Protein AF-A0A956Z454-F1 (afdb_monomer_lite)

Foldseek 3Di:
DQDWDKDADPAQVGWDWDDDLQKIKTHHGIWTWGDDDNPADIKIAAQAAWMWIQHPVRDIQIEGQQWIDDRSDIAGDDCVVCVPPPQVPDPDRGDGDDRDHPVVSVVVVVVVVVVVVVVVPPPPPPPPFPLADKWKWFQAWWWWFLDQDPLGDGDGIDGGGDTFDFQEWEADPVRFIWTQGPVRIITGRVRMDIGHDDDDRHYDPHPPQPLEWEAELQVRDIPRDAAAAQRWYKYKYKDDWDQDQVCQQCQCVVAQWWKDKVPDIDRWHKDHWDWDDDDDPGTTTIIMTIDIDRDHAAWIWMWTDDDPDIRIHIDGHGHD

pLDDT: mean 87.63, std 11.41, range [44.31, 98.19]

Radius of gyration: 30.53 Å; chains: 1; bounding box: 67×45×86 Å

Secondary structure (DSSP, 8-state):
----EEEE-SSSSSPEEEEETTEEEEEEEEEEEE---TTSPPEEEEEEEEEEEE-TT--EEEEETTEEEETTEEEEPPHHHHTTS-GGGSSS--PPPPPPPHHHHHHHHHHHHHHHHHHHHS--------TTS-EEEESS-EEEESSSSTTS-EEEEE-TT-B--EEEEEE-TT--EEEEETTS-EEEGGGEEEESSPPPPPBPP--PPPSEEEEETTT--BTTSS--TT-EEEEEE-PPPBSSHHHHHHHHHH---EEEETTEEEEPEEPPPEEE-SSTT--EEE--EEEEEE--SEEEEEEEEBTTB--EEEEEE---

Sequence (320 aa):
LPSGILLQSANNEQSALMQIGGTRLEVHGTAFVTAQNANSYPIVHVLAGYTVIYTEAFDLIFVPAGGVNRAASVVPFDTASVALLPVQLLPVSIRLPAAITEADIAHLTEAYLTTLATAQATPTPQPTADPTICRRVTRGTTTLYAGPGDFYEAINSLNAGVSVTPIIAASDPDGRTWWQLTTSNWLLASQIRETGLCPDVPRTQNITPPRNNTLSLETCETTNGPLRAGQQVTIQFTPPAFDNWGEARDAVSIDPGRISIGARTYRAQATSPIRLGTADDDERYLRTFYIVWNAVPGTHRIVGDRLSYEPICTLVVPVG

Structure (mmCIF, N/CA/C/O backbone):
data_AF-A0A956Z454-F1
#
_entry.id   AF-A0A956Z454-F1
#
loop_
_atom_site.group_PDB
_atom_site.id
_atom_site.type_symbol
_atom_site.label_atom_id
_atom_site.label_alt_id
_atom_site.label_comp_id
_atom_site.label_asym_id
_atom_site.label_entity_id
_atom_site.label_seq_id
_atom_site.pdbx_PDB_ins_code
_atom_site.Cartn_x
_atom_site.Cartn_y
_atom_site.Cartn_z
_atom_site.occupancy
_atom_site.B_iso_or_equiv
_atom_site.auth_seq_id
_atom_site.auth_comp_id
_atom_site.auth_asym_id
_atom_site.auth_atom_id
_atom_site.pdbx_PDB_model_num
ATOM 1 N N . LEU A 1 1 ? 17.688 -9.543 34.755 1.00 55.16 1 LEU A N 1
ATOM 2 C CA . LEU A 1 1 ? 16.807 -8.375 34.526 1.00 55.16 1 LEU A CA 1
ATOM 3 C C . LEU A 1 1 ? 15.738 -8.807 33.538 1.00 55.16 1 LEU A C 1
ATOM 5 O O . LEU A 1 1 ? 16.111 -9.503 32.597 1.00 55.16 1 LEU A O 1
ATOM 9 N N . PRO A 1 2 ? 14.453 -8.488 33.755 1.00 66.62 2 PRO A N 1
ATOM 10 C CA . PRO A 1 2 ? 13.437 -8.748 32.742 1.00 66.62 2 PRO A CA 1
ATOM 11 C C . PRO A 1 2 ? 13.831 -8.009 31.457 1.00 66.62 2 PRO A C 1
ATOM 13 O O . PRO A 1 2 ? 14.089 -6.807 31.489 1.00 66.62 2 PRO A O 1
ATOM 16 N N . SER A 1 3 ? 13.951 -8.732 30.345 1.00 84.56 3 SER A N 1
ATOM 17 C CA . SER A 1 3 ? 14.125 -8.130 29.026 1.00 84.56 3 SER A CA 1
ATOM 18 C C . SER A 1 3 ? 12.758 -7.707 28.500 1.00 84.56 3 SER A C 1
ATOM 20 O O . SER A 1 3 ? 11.795 -8.472 28.540 1.00 84.56 3 SER A O 1
ATOM 22 N N . GLY A 1 4 ? 12.661 -6.473 28.023 1.00 91.25 4 GLY A N 1
ATOM 23 C CA . GLY A 1 4 ? 11.408 -5.922 27.535 1.00 91.25 4 GLY A CA 1
ATOM 24 C C . GLY A 1 4 ? 11.586 -4.541 26.935 1.00 91.25 4 GLY A C 1
ATOM 25 O O . GLY A 1 4 ? 12.694 -4.007 26.883 1.00 91.25 4 GLY A O 1
ATOM 26 N N . ILE A 1 5 ? 10.473 -3.977 26.489 1.00 93.38 5 ILE A N 1
ATOM 27 C CA . ILE A 1 5 ? 10.397 -2.655 25.880 1.00 93.38 5 ILE A CA 1
ATOM 28 C C . ILE A 1 5 ? 9.549 -1.773 26.788 1.00 93.38 5 ILE A C 1
ATOM 30 O O . ILE A 1 5 ? 8.452 -2.154 27.191 1.00 93.38 5 ILE A O 1
ATOM 34 N N . LEU A 1 6 ? 10.066 -0.590 27.107 1.00 94.06 6 LEU A N 1
ATOM 35 C CA . LEU A 1 6 ? 9.310 0.452 27.787 1.00 94.06 6 LEU A CA 1
ATOM 36 C C . LEU A 1 6 ? 8.732 1.391 26.728 1.00 94.06 6 LEU A C 1
ATOM 38 O O . LEU A 1 6 ? 9.473 1.955 25.925 1.00 94.06 6 LEU A O 1
ATOM 42 N N . LEU A 1 7 ? 7.413 1.524 26.714 1.00 94.50 7 LEU A N 1
ATOM 43 C CA . LEU A 1 7 ? 6.666 2.308 25.741 1.00 94.50 7 LEU A CA 1
ATOM 44 C C . LEU A 1 7 ? 5.939 3.426 26.461 1.00 94.50 7 LEU A C 1
ATOM 46 O O . LEU A 1 7 ? 5.343 3.201 27.513 1.00 94.50 7 LEU A O 1
ATOM 50 N N . GLN A 1 8 ? 5.968 4.615 25.873 1.00 94.12 8 GLN A N 1
ATOM 51 C CA . GLN A 1 8 ? 5.263 5.778 26.380 1.00 94.12 8 GLN A CA 1
ATOM 52 C C . GLN A 1 8 ? 4.576 6.488 25.218 1.00 94.12 8 GLN A C 1
ATOM 54 O O . GLN A 1 8 ? 5.229 6.862 24.243 1.00 94.12 8 GLN A O 1
ATOM 59 N N . SER A 1 9 ? 3.262 6.658 25.319 1.00 93.19 9 SER A N 1
ATOM 60 C CA . SER A 1 9 ? 2.508 7.536 24.435 1.00 93.19 9 SER A CA 1
ATOM 61 C C . SER A 1 9 ? 2.604 8.988 24.913 1.00 93.19 9 SER A C 1
ATOM 63 O O . SER A 1 9 ? 2.960 9.259 26.062 1.00 93.19 9 SER A O 1
ATOM 65 N N . ALA A 1 10 ? 2.300 9.942 24.031 1.00 83.25 10 ALA A N 1
ATOM 66 C CA . ALA A 1 10 ? 2.374 11.363 24.373 1.00 83.25 10 ALA A CA 1
ATOM 67 C C . ALA A 1 10 ? 1.357 11.749 25.463 1.00 83.25 10 ALA A C 1
ATOM 69 O O . ALA A 1 10 ? 1.645 12.590 26.314 1.00 83.25 10 ALA A O 1
ATOM 70 N N . ASN A 1 11 ? 0.169 11.138 25.429 1.00 85.50 11 ASN A N 1
ATOM 71 C CA . ASN A 1 11 ? -0.898 11.276 26.418 1.00 85.50 11 ASN A CA 1
ATOM 72 C C . ASN A 1 11 ? -1.942 10.150 26.238 1.00 85.50 11 ASN A C 1
ATOM 74 O O . ASN A 1 11 ? -1.780 9.264 25.395 1.00 85.50 11 ASN A O 1
ATOM 78 N N . ASN A 1 12 ? -3.027 10.191 27.017 1.00 82.31 12 ASN A N 1
ATOM 79 C CA . ASN A 1 12 ? -4.099 9.190 26.956 1.00 82.31 12 ASN A CA 1
ATOM 80 C C . ASN A 1 12 ? -5.037 9.354 25.742 1.00 82.31 12 ASN A C 1
ATOM 82 O O . ASN A 1 12 ? -5.833 8.458 25.477 1.00 82.31 12 ASN A O 1
ATOM 86 N N . GLU A 1 13 ? -4.966 10.468 25.012 1.00 82.00 13 GLU A N 1
ATOM 87 C CA . GLU A 1 13 ? -5.779 10.734 23.813 1.00 82.00 13 GLU A CA 1
ATOM 88 C C . GLU A 1 13 ? -5.084 10.255 22.530 1.00 82.00 13 GLU A C 1
ATOM 90 O O . GLU A 1 13 ? -5.739 9.910 21.551 1.00 82.00 13 GLU A O 1
ATOM 95 N N . GLN A 1 14 ? -3.751 10.210 22.537 1.00 85.75 14 GLN A N 1
ATOM 96 C CA . GLN A 1 14 ? -2.917 9.753 21.433 1.00 85.75 14 GLN A CA 1
ATOM 97 C C . GLN A 1 14 ? -2.254 8.433 21.808 1.00 85.75 14 GLN A C 1
ATOM 99 O O . GLN A 1 14 ? -1.216 8.416 22.467 1.00 85.75 14 GLN A O 1
ATOM 104 N N . SER A 1 15 ? -2.849 7.323 21.380 1.00 92.12 15 SER A N 1
ATOM 105 C CA . SER A 1 15 ? -2.307 5.989 21.626 1.00 92.12 15 SER A CA 1
ATOM 106 C C . SER A 1 15 ? -1.017 5.729 20.846 1.00 92.12 15 SER A C 1
ATOM 108 O O . SER A 1 15 ? -0.929 6.059 19.660 1.00 92.12 15 SER A O 1
ATOM 110 N N . ALA A 1 16 ? -0.065 5.023 21.453 1.00 92.62 16 ALA A N 1
ATOM 111 C CA . ALA A 1 16 ? 0.986 4.341 20.707 1.00 92.62 16 ALA A CA 1
ATOM 112 C C . ALA A 1 16 ? 0.459 2.978 20.227 1.00 92.62 16 ALA A C 1
ATOM 114 O O . ALA A 1 16 ? 0.107 2.118 21.036 1.00 92.62 16 ALA A O 1
ATOM 115 N N . LEU A 1 17 ? 0.395 2.794 18.907 1.00 93.56 17 LEU A N 1
ATOM 116 C CA . LEU A 1 17 ? -0.042 1.550 18.276 1.00 93.56 17 LEU A CA 1
ATOM 117 C C . LEU A 1 17 ? 1.163 0.695 17.898 1.00 93.56 17 LEU A C 1
ATOM 119 O O . LEU A 1 17 ? 2.104 1.182 17.274 1.00 93.56 17 LEU A O 1
ATOM 123 N N . MET A 1 18 ? 1.112 -0.594 18.224 1.00 93.44 18 MET A N 1
ATOM 124 C CA . MET A 1 18 ? 2.121 -1.551 17.778 1.00 93.44 18 MET A CA 1
ATOM 125 C C . MET A 1 18 ? 1.551 -2.960 17.618 1.00 93.44 18 MET A C 1
ATOM 127 O O . MET A 1 18 ? 0.484 -3.279 18.140 1.00 93.44 18 MET A O 1
ATOM 131 N N . GLN A 1 19 ? 2.298 -3.821 16.930 1.00 90.81 19 GLN A N 1
ATOM 132 C CA . GLN A 1 19 ? 1.959 -5.228 16.755 1.00 90.81 19 GLN A CA 1
ATOM 133 C C . GLN A 1 19 ? 3.139 -6.109 17.175 1.00 90.81 19 GLN A C 1
ATOM 135 O O . GLN A 1 19 ? 4.267 -5.886 16.739 1.00 90.81 19 GLN A O 1
ATOM 140 N N . ILE A 1 20 ? 2.885 -7.105 18.027 1.00 88.50 20 ILE A N 1
ATOM 141 C CA . ILE A 1 20 ? 3.881 -8.071 18.509 1.00 88.50 20 ILE A CA 1
ATOM 142 C C . ILE A 1 20 ? 3.284 -9.472 18.392 1.00 88.50 20 ILE A C 1
ATOM 144 O O . ILE A 1 20 ? 2.293 -9.770 19.052 1.00 88.50 20 ILE A O 1
ATOM 148 N N . GLY A 1 21 ? 3.881 -10.335 17.563 1.00 84.12 21 GLY A N 1
ATOM 149 C CA . GLY A 1 21 ? 3.462 -11.739 17.444 1.00 84.12 21 GLY A CA 1
ATOM 150 C C . GLY A 1 21 ? 1.967 -11.904 17.143 1.00 84.12 21 GLY A C 1
ATOM 151 O O . GLY A 1 21 ? 1.277 -12.610 17.867 1.00 84.12 21 GLY A O 1
ATOM 152 N N . GLY A 1 22 ? 1.444 -11.164 16.158 1.00 84.56 22 GLY A N 1
ATOM 153 C CA . GLY A 1 22 ? 0.017 -11.170 15.795 1.00 84.56 22 GLY A CA 1
ATOM 154 C C . GLY A 1 22 ? -0.892 -10.357 16.727 1.00 84.56 22 GLY A C 1
ATOM 155 O O . GLY A 1 22 ? -1.955 -9.917 16.306 1.00 84.56 22 GLY A O 1
ATOM 156 N N . THR A 1 23 ? -0.449 -10.046 17.947 1.00 88.50 23 THR A N 1
ATOM 157 C CA . THR A 1 23 ? -1.223 -9.262 18.919 1.00 88.50 23 THR A CA 1
ATOM 158 C C . THR A 1 23 ? -1.060 -7.768 18.662 1.00 88.50 23 THR A C 1
ATOM 160 O O . THR A 1 23 ? 0.066 -7.260 18.635 1.00 88.50 23 THR A O 1
ATOM 163 N N . ARG A 1 24 ? -2.171 -7.041 18.506 1.00 92.94 24 ARG A N 1
ATOM 164 C CA . ARG A 1 24 ? -2.158 -5.576 18.399 1.00 92.94 24 ARG A CA 1
ATOM 165 C C . ARG A 1 24 ? -2.310 -4.957 19.787 1.00 92.94 24 ARG A C 1
ATOM 167 O O . ARG A 1 24 ? -3.196 -5.329 20.548 1.00 92.94 24 ARG A O 1
ATOM 174 N N . LEU A 1 25 ? -1.447 -3.997 20.091 1.00 95.19 25 LEU A N 1
ATOM 175 C CA . LEU A 1 25 ? -1.403 -3.262 21.350 1.00 95.19 25 LEU A CA 1
ATOM 176 C C . LEU A 1 25 ? -1.685 -1.785 21.079 1.00 95.19 25 LEU A C 1
ATOM 178 O O . LEU A 1 25 ? -1.108 -1.194 20.163 1.00 95.19 25 LEU A O 1
ATOM 182 N N . GLU A 1 26 ? -2.543 -1.197 21.898 1.00 96.12 26 GLU A N 1
ATOM 183 C CA . GLU A 1 26 ? -2.860 0.226 21.893 1.00 96.12 26 GLU A CA 1
ATOM 184 C C . GLU A 1 26 ? -2.575 0.801 23.283 1.00 96.12 26 GLU A C 1
ATOM 186 O O . GLU A 1 26 ? -3.311 0.567 24.243 1.00 96.12 26 GLU A O 1
ATOM 191 N N . VAL A 1 27 ? -1.445 1.497 23.409 1.00 96.75 27 VAL A N 1
ATOM 192 C CA . VAL A 1 27 ? -0.934 2.007 24.687 1.00 96.75 27 VAL A CA 1
ATOM 193 C C . VAL A 1 27 ? -1.341 3.469 24.850 1.00 96.75 27 VAL A C 1
ATOM 195 O O . VAL A 1 27 ? -0.871 4.329 24.106 1.00 96.75 27 VAL A O 1
ATOM 198 N N . HIS A 1 28 ? -2.177 3.754 25.846 1.00 96.06 28 HIS A N 1
ATOM 199 C CA . HIS A 1 28 ? -2.601 5.095 26.254 1.00 96.06 28 HIS A CA 1
ATOM 200 C C . HIS A 1 28 ? -1.940 5.444 27.592 1.00 96.06 28 HIS A C 1
ATOM 202 O O . HIS A 1 28 ? -2.569 5.351 28.644 1.00 96.06 28 HIS A O 1
ATOM 208 N N . GLY A 1 29 ? -0.653 5.784 27.563 1.00 94.75 29 GLY A N 1
ATOM 209 C CA . GLY A 1 29 ? 0.155 6.081 28.743 1.00 94.75 29 GLY A CA 1
ATOM 210 C C . GLY A 1 29 ? 1.523 5.408 28.681 1.00 94.75 29 GLY A C 1
ATOM 211 O O . GLY A 1 29 ? 2.180 5.436 27.643 1.00 94.75 29 GLY A O 1
ATOM 212 N N . THR A 1 30 ? 1.961 4.799 29.785 1.00 95.88 30 THR A N 1
ATOM 213 C CA . THR A 1 30 ? 3.260 4.115 29.871 1.00 95.88 30 THR A CA 1
ATOM 214 C C . THR A 1 30 ? 3.071 2.637 30.185 1.00 95.88 30 THR A C 1
ATOM 216 O O . THR A 1 30 ? 2.480 2.294 31.212 1.00 95.88 30 THR A O 1
ATOM 219 N N . ALA A 1 31 ? 3.646 1.762 29.362 1.00 96.06 31 ALA A N 1
ATOM 220 C CA . ALA A 1 31 ? 3.610 0.317 29.550 1.00 96.06 31 ALA A CA 1
ATOM 221 C C . ALA A 1 31 ? 4.999 -0.315 29.392 1.00 96.06 31 ALA A C 1
ATOM 223 O O . ALA A 1 31 ? 5.801 0.104 28.560 1.00 96.06 31 ALA A O 1
ATOM 224 N N . PHE A 1 32 ? 5.277 -1.348 30.183 1.00 95.44 32 PHE A N 1
ATOM 225 C CA . PHE A 1 32 ? 6.439 -2.213 30.027 1.00 95.44 32 PHE A CA 1
ATOM 226 C C . PHE A 1 32 ? 5.998 -3.564 29.473 1.00 95.44 32 PHE A C 1
ATOM 228 O O . PHE A 1 32 ? 5.220 -4.287 30.100 1.00 95.44 32 PHE A O 1
ATOM 235 N N . VAL A 1 33 ? 6.498 -3.890 28.287 1.00 94.88 33 VAL A N 1
ATOM 236 C CA . VAL A 1 33 ? 6.087 -5.056 27.510 1.00 94.88 33 VAL A CA 1
ATOM 237 C C . VAL A 1 33 ? 7.220 -6.068 27.481 1.00 94.88 33 VAL A C 1
ATOM 239 O O . VAL A 1 33 ? 8.325 -5.755 27.033 1.00 94.88 33 VAL A O 1
ATOM 242 N N . THR A 1 34 ? 6.953 -7.293 27.927 1.00 92.25 34 THR A N 1
ATOM 243 C CA . THR A 1 34 ? 7.903 -8.405 27.836 1.00 92.25 34 THR A CA 1
ATOM 244 C C . THR A 1 34 ? 7.350 -9.517 26.954 1.00 92.25 34 THR A C 1
ATOM 246 O O . THR A 1 34 ? 6.156 -9.820 26.957 1.00 92.25 34 THR A O 1
ATOM 249 N N . ALA A 1 35 ? 8.232 -10.139 26.176 1.00 85.56 35 ALA A N 1
ATOM 250 C CA . ALA A 1 35 ? 7.900 -11.363 25.461 1.00 85.56 35 ALA A CA 1
ATOM 251 C C . ALA A 1 35 ? 8.002 -12.546 26.433 1.00 85.56 35 ALA A C 1
ATOM 253 O O . ALA A 1 35 ? 8.975 -12.639 27.182 1.00 85.56 35 ALA A O 1
ATOM 254 N N . GLN A 1 36 ? 7.014 -13.443 26.425 1.00 77.62 36 GLN A N 1
ATOM 255 C CA . GLN A 1 36 ? 7.036 -14.634 27.276 1.00 77.62 36 GLN A CA 1
ATOM 256 C C . GLN A 1 36 ? 7.569 -15.857 26.509 1.00 77.62 36 GLN A C 1
ATOM 258 O O . GLN A 1 36 ? 8.511 -16.474 26.982 1.00 77.62 36 GLN A O 1
ATOM 263 N N . ASN A 1 37 ? 7.024 -16.160 25.323 1.00 76.12 37 ASN A N 1
ATOM 264 C CA . ASN A 1 37 ? 7.445 -17.186 24.353 1.00 76.12 37 ASN A CA 1
ATOM 265 C C . ASN A 1 37 ? 6.843 -16.866 22.963 1.00 76.12 37 ASN A C 1
ATOM 267 O O . ASN A 1 37 ? 5.929 -16.051 22.866 1.00 76.12 37 ASN A O 1
ATOM 271 N N . ALA A 1 38 ? 7.302 -17.529 21.891 1.00 68.94 38 ALA A N 1
ATOM 272 C CA . ALA A 1 38 ? 6.844 -17.264 20.512 1.00 68.94 38 ALA A CA 1
ATOM 273 C C . ALA A 1 38 ? 5.327 -17.460 20.277 1.00 68.94 38 ALA A C 1
ATOM 275 O O . ALA A 1 38 ? 4.781 -16.854 19.363 1.00 68.94 38 ALA A O 1
ATOM 276 N N . ASN A 1 39 ? 4.654 -18.262 21.113 1.00 67.81 39 ASN A N 1
ATOM 277 C CA . ASN A 1 39 ? 3.236 -18.627 20.959 1.00 67.81 39 ASN A CA 1
ATOM 278 C C . ASN A 1 39 ? 2.334 -18.066 22.071 1.00 67.81 39 ASN A C 1
ATOM 280 O O . ASN A 1 39 ? 1.225 -18.552 22.276 1.00 67.81 39 ASN A O 1
ATOM 284 N N . SER A 1 40 ? 2.821 -17.110 22.857 1.00 77.75 40 SER A N 1
ATOM 285 C CA . SER A 1 40 ? 2.079 -16.546 23.988 1.00 77.75 40 SER A CA 1
ATOM 286 C C . SER A 1 40 ? 1.911 -15.047 23.820 1.00 77.75 40 SER A C 1
ATOM 288 O O . SER A 1 40 ? 2.823 -14.385 23.324 1.00 77.75 40 SER A O 1
ATOM 290 N N . TYR A 1 41 ? 0.792 -14.519 24.315 1.00 83.31 41 TYR A N 1
ATOM 291 C CA . TYR A 1 41 ? 0.573 -13.082 24.413 1.00 83.31 41 TYR A CA 1
ATOM 292 C C . TYR A 1 41 ? 1.758 -12.391 25.103 1.00 83.31 41 TYR A C 1
ATOM 294 O O . TYR A 1 41 ? 2.325 -12.953 26.050 1.00 83.31 41 TYR A O 1
ATOM 302 N N . PRO A 1 42 ? 2.137 -11.181 24.658 1.00 91.25 42 PRO A N 1
ATOM 303 C CA . PRO A 1 42 ? 3.084 -10.379 25.414 1.00 91.25 42 PRO A CA 1
ATOM 304 C C . PRO A 1 42 ? 2.530 -10.143 26.823 1.00 91.25 42 PRO A C 1
ATOM 306 O O . PRO A 1 42 ? 1.318 -10.026 26.993 1.00 91.25 42 PRO A O 1
ATOM 309 N N . ILE A 1 43 ? 3.410 -10.073 27.821 1.00 93.69 43 ILE A N 1
ATOM 310 C CA . ILE A 1 43 ? 3.046 -9.655 29.176 1.00 93.69 43 ILE A CA 1
ATOM 311 C C . ILE A 1 43 ? 3.176 -8.136 29.217 1.00 93.69 43 ILE A C 1
ATOM 313 O O . ILE A 1 43 ? 4.267 -7.590 29.033 1.00 93.69 43 ILE A O 1
ATOM 317 N N . VAL A 1 44 ? 2.068 -7.451 29.475 1.00 95.38 44 VAL A N 1
ATOM 318 C CA . VAL A 1 44 ? 2.013 -5.987 29.496 1.00 95.38 44 VAL A CA 1
ATOM 319 C C . VAL A 1 44 ? 1.785 -5.503 30.919 1.00 95.38 44 VAL A C 1
ATOM 321 O O . VAL A 1 44 ? 0.710 -5.721 31.468 1.00 95.38 44 VAL A O 1
ATOM 324 N N . HIS A 1 45 ? 2.776 -4.829 31.503 1.00 95.62 45 HIS A N 1
ATOM 325 C CA . HIS A 1 45 ? 2.638 -4.112 32.773 1.00 95.62 45 HIS A CA 1
ATOM 326 C C . HIS A 1 45 ? 2.305 -2.654 32.475 1.00 95.62 45 HIS A C 1
ATOM 328 O O . HIS A 1 45 ? 3.111 -1.961 31.851 1.00 95.62 45 HIS A O 1
ATOM 334 N N . VAL A 1 46 ? 1.157 -2.159 32.928 1.00 95.69 46 VAL A N 1
ATOM 335 C CA . VAL A 1 46 ? 0.778 -0.762 32.682 1.00 95.69 46 VAL A CA 1
ATOM 336 C C . VAL A 1 46 ? 1.160 0.085 33.882 1.00 95.69 46 VAL A C 1
ATOM 338 O O . VAL A 1 46 ? 0.603 -0.049 34.967 1.00 95.69 46 VAL A O 1
ATOM 341 N N . LEU A 1 47 ? 2.128 0.973 33.684 1.00 95.12 47 LEU A N 1
ATOM 342 C CA . LEU A 1 47 ? 2.670 1.828 34.736 1.00 95.12 47 LEU A CA 1
ATOM 343 C C . LEU A 1 47 ? 1.882 3.139 34.857 1.00 95.12 47 LEU A C 1
ATOM 345 O O . LEU A 1 47 ? 1.792 3.701 35.939 1.00 95.12 47 LEU A O 1
ATOM 349 N N . ALA A 1 48 ? 1.308 3.638 33.764 1.00 94.94 48 ALA A N 1
ATOM 350 C CA . ALA A 1 48 ? 0.459 4.827 33.764 1.00 94.94 48 ALA A CA 1
ATOM 351 C C . ALA A 1 48 ? -0.574 4.748 32.634 1.00 94.94 48 ALA A C 1
ATOM 353 O O . ALA A 1 48 ? -0.262 4.232 31.563 1.00 94.94 48 ALA A O 1
ATOM 354 N N . GLY A 1 49 ? -1.774 5.290 32.866 1.00 95.12 49 GLY A N 1
ATOM 355 C CA . GLY A 1 49 ? -2.871 5.267 31.897 1.00 95.12 49 GLY A CA 1
ATOM 356 C C . GLY A 1 49 ? -3.500 3.879 31.745 1.00 95.12 49 GLY A C 1
ATOM 357 O O . GLY A 1 49 ? -3.884 3.268 32.742 1.00 95.12 49 GLY A O 1
ATOM 358 N N . TYR A 1 50 ? -3.641 3.397 30.513 1.00 96.50 50 TYR A N 1
ATOM 359 C CA . TYR A 1 50 ? -4.172 2.066 30.210 1.00 96.50 50 TYR A CA 1
ATOM 360 C C . TYR A 1 50 ? -3.578 1.500 28.915 1.00 96.50 50 TYR A C 1
ATOM 362 O O . TYR A 1 50 ? -2.952 2.202 28.121 1.00 96.50 50 TYR A O 1
ATOM 370 N N . THR A 1 51 ? -3.741 0.201 28.693 1.00 97.00 51 THR A N 1
ATOM 371 C CA . THR A 1 51 ? -3.423 -0.455 27.421 1.00 97.00 51 THR A CA 1
ATOM 372 C C . THR A 1 51 ? -4.571 -1.355 27.011 1.00 97.00 51 THR A C 1
ATOM 374 O O . THR A 1 51 ? -5.158 -2.038 27.847 1.00 97.00 51 THR A O 1
ATOM 377 N N . VAL A 1 52 ? -4.874 -1.360 25.719 1.00 96.38 52 VAL A N 1
ATOM 378 C CA . VAL A 1 52 ? -5.851 -2.259 25.112 1.00 96.38 52 VAL A CA 1
ATOM 379 C C . VAL A 1 52 ? -5.105 -3.270 24.253 1.00 96.38 52 VAL A C 1
ATOM 381 O O . VAL A 1 52 ? -4.257 -2.906 23.436 1.00 96.38 52 VAL A O 1
ATOM 384 N N . ILE A 1 53 ? -5.393 -4.548 24.464 1.00 94.81 53 ILE A N 1
ATOM 385 C CA . ILE A 1 53 ? -4.804 -5.660 23.723 1.00 94.81 53 ILE A CA 1
ATOM 386 C C . ILE A 1 53 ? -5.906 -6.274 22.867 1.00 94.81 53 ILE A C 1
ATOM 388 O O . ILE A 1 53 ? -6.929 -6.704 23.398 1.00 94.81 53 ILE A O 1
ATOM 392 N N . TYR A 1 54 ? -5.682 -6.322 21.559 1.00 92.06 54 TYR A N 1
ATOM 393 C CA . TYR A 1 54 ? -6.581 -6.953 20.600 1.00 92.06 54 TYR A CA 1
ATOM 394 C C . TYR A 1 54 ? -6.001 -8.305 20.192 1.00 92.06 54 TYR A C 1
ATOM 396 O O . TYR A 1 54 ? -4.882 -8.376 19.665 1.00 92.06 54 TYR A O 1
ATOM 404 N N . THR A 1 55 ? -6.755 -9.372 20.447 1.00 83.81 55 THR A N 1
ATOM 405 C CA . THR A 1 55 ? -6.383 -10.738 20.064 1.00 83.81 55 THR A CA 1
ATOM 406 C C . THR A 1 55 ? -6.973 -11.108 18.700 1.00 83.81 55 THR A C 1
ATOM 408 O O . THR A 1 55 ? -7.882 -10.450 18.193 1.00 83.81 55 THR A O 1
ATOM 411 N N . GLU A 1 56 ? -6.471 -12.185 18.092 1.00 76.31 56 GLU A N 1
ATOM 412 C CA . GLU A 1 56 ? -6.982 -12.695 16.808 1.00 76.31 56 GLU A CA 1
ATOM 413 C C . GLU A 1 56 ? -8.443 -13.172 16.883 1.00 76.31 56 GLU A C 1
ATOM 415 O O . GLU A 1 56 ? -9.137 -13.188 15.869 1.00 76.31 56 GLU A O 1
ATOM 420 N N . ALA A 1 57 ? -8.937 -13.504 18.081 1.00 73.38 57 ALA A N 1
ATOM 421 C CA . ALA A 1 57 ? -10.338 -13.852 18.319 1.00 73.38 57 ALA A CA 1
ATOM 422 C C . ALA A 1 57 ? -11.264 -12.621 18.409 1.00 73.38 57 ALA A C 1
ATOM 424 O O . ALA A 1 57 ? -12.447 -12.772 18.700 1.00 73.38 57 ALA A O 1
ATOM 425 N N . PHE A 1 58 ? -10.738 -11.415 18.154 1.00 63.91 58 PHE A N 1
ATOM 426 C CA . PHE A 1 58 ? -11.400 -10.127 18.390 1.00 63.91 58 PHE A CA 1
ATOM 427 C C . PHE A 1 58 ? -11.741 -9.858 19.860 1.00 63.91 58 PHE A C 1
ATOM 429 O O . PHE A 1 58 ? -12.498 -8.931 20.152 1.00 63.91 58 PHE A O 1
ATOM 436 N N . ASP A 1 59 ? -11.146 -10.609 20.789 1.00 82.44 59 ASP A N 1
ATOM 437 C CA . ASP A 1 59 ? -11.274 -10.294 22.203 1.00 82.44 59 ASP A CA 1
ATOM 438 C C . ASP A 1 59 ? -10.466 -9.034 22.514 1.00 82.44 59 ASP A C 1
ATOM 440 O O . ASP A 1 59 ? -9.316 -8.864 22.088 1.00 82.44 59 ASP A O 1
ATOM 444 N N . LEU A 1 60 ? -11.099 -8.150 23.277 1.00 91.50 60 LEU A N 1
ATOM 445 C CA . LEU A 1 60 ? -10.498 -6.937 23.799 1.00 91.50 60 LEU A CA 1
ATOM 446 C C . LEU A 1 60 ? -10.108 -7.179 25.254 1.00 91.50 60 LEU A C 1
ATOM 448 O O . LEU A 1 60 ? -10.959 -7.495 26.085 1.00 91.50 60 LEU A O 1
ATOM 452 N N . ILE A 1 61 ? -8.832 -6.976 25.578 1.00 94.75 61 ILE A N 1
ATOM 453 C CA . ILE A 1 61 ? -8.336 -7.035 26.956 1.00 94.75 61 ILE A CA 1
ATOM 454 C C . ILE A 1 61 ? -7.896 -5.633 27.365 1.00 94.75 61 ILE A C 1
ATOM 456 O O . ILE A 1 61 ? -6.932 -5.088 26.825 1.00 94.75 61 ILE A O 1
ATOM 460 N N . PHE A 1 62 ? -8.598 -5.057 28.336 1.00 96.38 62 PHE A N 1
ATOM 461 C CA . PHE A 1 62 ? -8.262 -3.766 28.925 1.00 96.38 62 PHE A CA 1
ATOM 462 C C . PHE A 1 62 ? -7.355 -3.955 30.145 1.00 96.38 62 PHE A C 1
ATOM 464 O O . PHE A 1 62 ? -7.700 -4.673 31.080 1.00 96.38 62 PHE A O 1
ATOM 471 N N . VAL A 1 63 ? -6.198 -3.294 30.148 1.00 96.69 63 VAL A N 1
ATOM 472 C CA . VAL A 1 63 ? -5.217 -3.345 31.237 1.00 96.69 63 VAL A CA 1
ATOM 473 C C . VAL A 1 63 ? -5.043 -1.933 31.810 1.00 96.69 63 VAL A C 1
ATOM 475 O O . VAL A 1 63 ? -4.455 -1.080 31.140 1.00 96.69 63 VAL A O 1
ATOM 478 N N . PRO A 1 64 ? -5.544 -1.639 33.022 1.00 97.12 64 PRO A N 1
ATOM 479 C CA . PRO A 1 64 ? -5.363 -0.332 33.648 1.00 97.12 64 PRO A CA 1
ATOM 480 C C . PRO A 1 64 ? -3.980 -0.188 34.294 1.00 97.12 64 PRO A C 1
ATOM 482 O O . PRO A 1 64 ? -3.305 -1.179 34.579 1.00 97.12 64 PRO A O 1
ATOM 485 N N . ALA A 1 65 ? -3.580 1.049 34.596 1.00 95.88 65 ALA A N 1
ATOM 486 C CA . ALA A 1 65 ? -2.402 1.326 35.414 1.00 95.88 65 ALA A CA 1
ATOM 487 C C . ALA A 1 65 ? -2.460 0.589 36.758 1.00 95.88 65 ALA A C 1
ATOM 489 O O . ALA A 1 65 ? -3.455 0.683 37.468 1.00 95.88 65 ALA A O 1
ATOM 490 N N . GLY A 1 66 ? -1.385 -0.120 37.107 1.00 94.69 66 GLY A N 1
ATOM 491 C CA . GLY A 1 66 ? -1.349 -1.032 38.260 1.00 94.69 66 GLY A CA 1
ATOM 492 C C . GLY A 1 66 ? -1.626 -2.498 37.897 1.00 94.69 66 GLY A C 1
ATOM 493 O O . GLY A 1 66 ? -1.351 -3.392 38.698 1.00 94.69 66 GLY A O 1
ATOM 494 N N . GLY A 1 67 ? -2.132 -2.762 36.690 1.00 95.69 67 GLY A N 1
ATOM 495 C CA . GLY A 1 67 ? -2.432 -4.098 36.185 1.00 95.69 67 GLY A CA 1
ATOM 496 C C . GLY A 1 67 ? -1.330 -4.683 35.299 1.00 95.69 67 GLY A C 1
ATOM 497 O O . GLY A 1 67 ? -0.552 -3.970 34.657 1.00 95.69 67 GLY A O 1
ATOM 498 N N . VAL A 1 68 ? -1.294 -6.011 35.244 1.00 95.56 68 VAL A N 1
ATOM 499 C CA . VAL A 1 68 ? -0.522 -6.790 34.277 1.00 95.56 68 VAL A CA 1
ATOM 500 C C . VAL A 1 68 ? -1.414 -7.820 33.607 1.00 95.56 68 VAL A C 1
ATOM 502 O O . VAL A 1 68 ? -2.181 -8.513 34.277 1.00 95.56 68 VAL A O 1
ATOM 505 N N . ASN A 1 69 ? -1.292 -7.963 32.288 1.00 94.44 69 ASN A N 1
ATOM 506 C CA . ASN A 1 69 ? -1.903 -9.095 31.604 1.00 94.44 69 ASN A CA 1
ATOM 507 C C . ASN A 1 69 ? -0.973 -10.322 31.672 1.00 94.44 69 ASN A C 1
ATOM 509 O O . ASN A 1 69 ? 0.224 -10.245 31.398 1.00 94.44 69 ASN A O 1
ATOM 513 N N . ARG A 1 70 ? -1.524 -11.477 32.036 1.00 88.44 70 ARG A N 1
ATOM 514 C CA . ARG A 1 70 ? -0.846 -12.775 32.017 1.00 88.44 70 ARG A CA 1
ATOM 515 C C . ARG A 1 70 ? -1.797 -13.804 31.434 1.00 88.44 70 ARG A C 1
ATOM 517 O O . ARG A 1 70 ? -2.854 -14.043 32.006 1.00 88.44 70 ARG A O 1
ATOM 524 N N . ALA A 1 71 ? -1.420 -14.402 30.303 1.00 82.69 71 ALA A N 1
ATOM 525 C CA . ALA A 1 71 ? -2.223 -15.428 29.630 1.00 82.69 71 ALA A CA 1
ATOM 526 C C . ALA A 1 71 ? -3.702 -15.017 29.447 1.00 82.69 71 ALA A C 1
ATOM 528 O O . ALA A 1 71 ? -4.609 -15.767 29.786 1.00 82.69 71 ALA A O 1
ATOM 529 N N . ALA A 1 72 ? -3.923 -13.797 28.945 1.00 82.00 72 ALA A N 1
ATOM 530 C CA . ALA A 1 72 ? -5.241 -13.181 28.749 1.00 82.00 72 ALA A CA 1
ATOM 531 C C . ALA A 1 72 ? -6.062 -12.856 30.019 1.00 82.00 72 ALA A C 1
ATOM 533 O O . ALA A 1 72 ? -7.159 -12.322 29.902 1.00 82.00 72 ALA A O 1
ATOM 534 N N . SER A 1 73 ? -5.523 -13.073 31.222 1.00 89.38 73 SER A N 1
ATOM 535 C CA . SER A 1 73 ? -6.098 -12.560 32.474 1.00 89.38 73 SER A CA 1
ATOM 536 C C . SER A 1 73 ? -5.408 -11.267 32.893 1.00 89.38 73 SER A C 1
ATOM 538 O O . SER A 1 73 ? -4.198 -11.136 32.714 1.00 89.38 73 SER A O 1
ATOM 540 N N . VAL A 1 74 ? -6.141 -10.331 33.495 1.00 95.06 74 VAL A N 1
ATOM 541 C CA . VAL A 1 74 ? -5.572 -9.098 34.059 1.00 95.06 74 VAL A CA 1
ATOM 542 C C . VAL A 1 74 ? -5.558 -9.210 35.575 1.00 95.06 74 VAL A C 1
ATOM 544 O O . VAL A 1 74 ? -6.593 -9.444 36.189 1.00 95.06 74 VAL A O 1
ATOM 547 N N . VAL A 1 75 ? -4.377 -9.076 36.171 1.00 95.56 75 VAL A N 1
ATOM 548 C CA . VAL A 1 75 ? -4.163 -9.170 37.622 1.00 95.56 75 VAL A CA 1
ATOM 549 C C . VAL A 1 75 ? -3.338 -7.977 38.104 1.00 95.56 75 VAL A C 1
ATOM 551 O O . VAL A 1 75 ? -2.651 -7.355 37.290 1.00 95.56 75 VAL A O 1
ATOM 554 N N . PRO A 1 76 ? -3.361 -7.633 39.401 1.00 96.19 76 PRO A N 1
ATOM 555 C CA . PRO A 1 76 ? -2.452 -6.633 39.944 1.00 96.19 76 PRO A CA 1
ATOM 556 C C . PRO A 1 76 ? -0.995 -7.012 39.688 1.00 96.19 76 PRO A C 1
ATOM 558 O O . PRO A 1 76 ? -0.610 -8.172 39.871 1.00 96.19 76 PRO A O 1
ATOM 561 N N . PHE A 1 77 ? -0.168 -6.053 39.274 1.00 92.00 77 PHE A N 1
ATOM 562 C CA . PHE A 1 77 ? 1.262 -6.319 39.168 1.00 92.00 77 PHE A CA 1
ATOM 563 C C . PHE A 1 77 ? 1.970 -6.131 40.511 1.00 92.00 77 PHE A C 1
ATOM 565 O O . PHE A 1 77 ? 1.636 -5.256 41.307 1.00 92.00 77 PHE A O 1
ATOM 572 N N . ASP A 1 78 ? 3.007 -6.937 40.736 1.00 90.44 78 ASP A N 1
ATOM 573 C CA . ASP A 1 78 ? 3.918 -6.776 41.867 1.00 90.44 78 ASP A CA 1
ATOM 574 C C . ASP A 1 78 ? 4.876 -5.607 41.599 1.00 90.44 78 ASP A C 1
ATOM 576 O O . ASP A 1 78 ? 5.630 -5.629 40.621 1.00 90.44 78 ASP A O 1
ATOM 580 N N . THR A 1 79 ? 4.873 -4.578 42.447 1.00 87.50 79 THR A N 1
ATOM 581 C CA . THR A 1 79 ? 5.721 -3.387 42.273 1.00 87.50 79 THR A CA 1
ATOM 582 C C . THR A 1 79 ? 7.209 -3.726 42.256 1.00 87.50 79 THR A C 1
ATOM 584 O O . THR A 1 79 ? 7.972 -3.064 41.549 1.00 87.50 79 THR A O 1
ATOM 587 N N . ALA A 1 80 ? 7.629 -4.801 42.932 1.00 87.69 80 ALA A N 1
ATOM 588 C CA . ALA A 1 80 ? 9.010 -5.271 42.886 1.00 87.69 80 ALA A CA 1
ATOM 589 C C . ALA A 1 80 ? 9.425 -5.733 41.477 1.00 87.69 80 ALA A C 1
ATOM 591 O O . ALA A 1 80 ? 10.582 -5.562 41.089 1.00 87.69 80 ALA A O 1
ATOM 592 N N . SER A 1 81 ? 8.484 -6.246 40.673 1.00 84.69 81 SER A N 1
ATOM 593 C CA . SER A 1 81 ? 8.750 -6.710 39.302 1.00 84.69 81 SER A CA 1
ATOM 594 C C . SER A 1 81 ? 9.092 -5.580 38.322 1.00 84.69 81 SER A C 1
ATOM 596 O O . SER A 1 81 ? 9.759 -5.822 37.315 1.00 84.69 81 SER A O 1
ATOM 598 N N . VAL A 1 82 ? 8.695 -4.341 38.638 1.00 87.31 82 VAL A N 1
ATOM 599 C CA . VAL A 1 82 ? 8.904 -3.148 37.798 1.00 87.31 82 VAL A CA 1
ATOM 600 C C . VAL A 1 82 ? 9.807 -2.093 38.448 1.00 87.31 82 VAL A C 1
ATOM 602 O O . VAL A 1 82 ? 10.146 -1.096 37.813 1.00 87.31 82 VAL A O 1
ATOM 605 N N . ALA A 1 83 ? 10.252 -2.312 39.688 1.00 84.38 83 ALA A N 1
ATOM 606 C CA . ALA A 1 83 ? 11.057 -1.354 40.448 1.00 84.38 83 ALA A CA 1
ATOM 607 C C . ALA A 1 83 ? 12.419 -1.029 39.803 1.00 84.38 83 ALA A C 1
ATOM 609 O O . ALA A 1 83 ? 12.953 0.057 40.010 1.00 84.38 83 ALA A O 1
ATOM 610 N N . LEU A 1 84 ? 12.980 -1.955 39.016 1.00 85.25 84 LEU A N 1
ATOM 611 C CA . LEU A 1 84 ? 14.277 -1.792 38.345 1.00 85.25 84 LEU A CA 1
ATOM 612 C C . LEU A 1 84 ? 14.175 -1.175 36.942 1.00 85.25 84 LEU A C 1
ATOM 614 O O . LEU A 1 84 ? 15.189 -1.054 36.253 1.00 85.25 84 LEU A O 1
ATOM 618 N N . LEU A 1 85 ? 12.971 -0.822 36.486 1.00 88.62 85 LEU A N 1
ATOM 619 C CA . LEU A 1 85 ? 12.801 -0.219 35.170 1.00 88.62 85 LEU A CA 1
ATOM 620 C C . LEU A 1 85 ? 13.369 1.207 35.159 1.00 88.62 85 LEU A C 1
ATOM 622 O O . LEU A 1 85 ? 13.138 1.967 36.103 1.00 88.62 85 LEU A O 1
ATOM 626 N N . PRO A 1 86 ? 14.056 1.625 34.080 1.00 88.00 86 PRO A N 1
ATOM 627 C CA . PRO A 1 86 ? 14.645 2.956 33.970 1.00 88.00 86 PRO A CA 1
ATOM 628 C C . PRO A 1 86 ? 13.585 4.023 33.636 1.00 88.00 86 PRO A C 1
ATOM 630 O O . PRO A 1 86 ? 13.762 4.829 32.728 1.00 88.00 86 PRO A O 1
ATOM 633 N N . VAL A 1 87 ? 12.466 4.050 34.369 1.00 87.56 87 VAL A N 1
ATOM 634 C CA . VAL A 1 87 ? 11.325 4.956 34.123 1.00 87.56 87 VAL A CA 1
ATOM 635 C C . VAL A 1 87 ? 11.688 6.436 34.257 1.00 87.56 87 VAL A C 1
ATOM 637 O O . VAL A 1 87 ? 10.986 7.290 33.731 1.00 87.56 87 VAL A O 1
ATOM 640 N N . GLN A 1 88 ? 12.801 6.745 34.927 1.00 85.75 88 GLN A N 1
ATOM 641 C CA . GLN A 1 88 ? 13.337 8.104 35.055 1.00 85.75 88 GLN A CA 1
ATOM 642 C C . GLN A 1 88 ? 13.960 8.632 33.754 1.00 85.75 88 GLN A C 1
ATOM 644 O O . GLN A 1 88 ? 14.167 9.833 33.633 1.00 85.75 88 GLN A O 1
ATOM 649 N N . LEU A 1 89 ? 14.267 7.753 32.793 1.00 85.94 89 LEU A N 1
ATOM 650 C CA . LEU A 1 89 ? 14.783 8.138 31.475 1.00 85.94 89 LEU A CA 1
ATOM 651 C C . LEU A 1 89 ? 13.665 8.434 30.466 1.00 85.94 89 LEU A C 1
ATOM 653 O O . LEU A 1 89 ? 13.952 8.742 29.310 1.00 85.94 89 LEU A O 1
ATOM 657 N N . LEU A 1 90 ? 12.399 8.312 30.873 1.00 87.56 90 LEU A N 1
ATOM 658 C CA . LEU A 1 90 ? 11.266 8.602 30.006 1.00 87.56 90 LEU A CA 1
ATOM 659 C C . LEU A 1 90 ? 11.038 10.115 29.864 1.00 87.56 90 LEU A C 1
ATOM 661 O O . LEU A 1 90 ? 11.184 10.840 30.849 1.00 87.56 90 LEU A O 1
ATOM 665 N N . PRO A 1 91 ? 10.618 10.594 28.674 1.00 87.62 91 PRO A N 1
ATOM 666 C CA . PRO A 1 91 ? 10.259 11.997 28.458 1.00 87.62 91 PRO A CA 1
ATOM 667 C C . PRO A 1 91 ? 9.225 12.528 29.456 1.00 87.62 91 PRO A C 1
ATOM 669 O O . PRO A 1 91 ? 9.346 13.655 29.935 1.00 87.62 91 PRO A O 1
ATOM 672 N N . VAL A 1 92 ? 8.220 11.715 29.791 1.00 85.69 92 VAL A N 1
ATOM 673 C CA . VAL A 1 92 ? 7.260 12.015 30.855 1.00 85.69 92 VAL A CA 1
ATOM 674 C C . VAL A 1 92 ? 7.632 11.201 32.085 1.00 85.69 92 VAL A C 1
ATOM 676 O O . VAL A 1 92 ? 7.463 9.978 32.115 1.00 85.69 92 VAL A O 1
ATOM 679 N N . SER A 1 93 ? 8.116 11.896 33.114 1.00 84.56 93 SER A N 1
ATOM 680 C CA . SER A 1 93 ? 8.397 11.312 34.422 1.00 84.56 93 SER A CA 1
ATOM 681 C C . SER A 1 93 ? 7.131 10.711 35.018 1.00 84.56 93 SER A C 1
ATOM 683 O O . SER A 1 93 ? 6.163 11.420 35.296 1.00 84.56 93 SER A O 1
ATOM 685 N N . ILE A 1 94 ? 7.158 9.406 35.271 1.00 87.81 94 ILE A N 1
ATOM 686 C CA . ILE A 1 94 ? 6.066 8.702 35.939 1.00 87.81 94 ILE A CA 1
ATOM 687 C C . ILE A 1 94 ? 6.463 8.315 37.361 1.00 87.81 94 ILE A C 1
ATOM 689 O O . ILE A 1 94 ? 7.610 7.964 37.641 1.00 87.81 94 ILE A O 1
ATOM 693 N N . ARG A 1 95 ? 5.490 8.353 38.271 1.00 87.06 95 ARG A N 1
ATOM 694 C CA . ARG A 1 95 ? 5.591 7.670 39.563 1.00 87.06 95 ARG A CA 1
ATOM 695 C C . ARG A 1 95 ? 4.933 6.310 39.408 1.00 87.06 95 ARG A C 1
ATOM 697 O O . ARG A 1 95 ? 3.838 6.242 38.855 1.00 87.06 95 ARG A O 1
ATOM 704 N N . LEU A 1 96 ? 5.595 5.251 39.874 1.00 86.44 96 LEU A N 1
ATOM 705 C CA . LEU A 1 96 ? 4.986 3.924 39.870 1.00 86.44 96 LEU A CA 1
ATOM 706 C C . LEU A 1 96 ? 3.682 3.977 40.684 1.00 86.44 96 LEU A C 1
ATOM 708 O O . LEU A 1 96 ? 3.691 4.524 41.792 1.00 86.44 96 LEU A O 1
ATOM 712 N N . PRO A 1 97 ? 2.570 3.466 40.136 1.00 81.62 97 PRO A N 1
ATOM 713 C CA . PRO A 1 97 ? 1.293 3.489 40.818 1.00 81.62 97 PRO A CA 1
ATOM 714 C C . PRO A 1 97 ? 1.354 2.559 42.030 1.00 81.62 97 PRO A C 1
ATOM 716 O O . PRO A 1 97 ? 2.149 1.615 42.077 1.00 81.62 97 PRO A O 1
ATOM 719 N N . ALA A 1 98 ? 0.507 2.830 43.022 1.00 83.31 98 ALA A N 1
ATOM 720 C CA . ALA A 1 98 ? 0.260 1.855 44.074 1.00 83.31 98 ALA A CA 1
ATOM 721 C C . ALA A 1 98 ? -0.321 0.572 43.457 1.00 83.31 98 ALA A C 1
ATOM 723 O O . ALA A 1 98 ? -0.967 0.620 42.408 1.00 83.31 98 ALA A O 1
ATOM 724 N N . ALA A 1 99 ? -0.093 -0.568 44.112 1.00 80.06 99 ALA A N 1
ATOM 725 C CA . ALA A 1 99 ? -0.739 -1.808 43.709 1.00 80.06 99 ALA A CA 1
ATOM 726 C C . ALA A 1 99 ? -2.263 -1.628 43.792 1.00 80.06 99 ALA A C 1
ATOM 728 O O . ALA A 1 99 ? -2.786 -1.222 44.831 1.00 80.06 99 ALA A O 1
ATOM 729 N N . ILE A 1 100 ? -2.950 -1.902 42.687 1.00 94.00 100 ILE A N 1
ATOM 730 C CA . ILE A 1 100 ? -4.414 -1.926 42.621 1.00 94.00 100 ILE A CA 1
ATOM 731 C C . ILE A 1 100 ? -4.927 -3.301 43.054 1.00 94.00 100 ILE A C 1
ATOM 733 O O . ILE A 1 100 ? -4.171 -4.271 43.080 1.00 94.00 100 ILE A O 1
ATOM 737 N N . THR A 1 101 ? -6.206 -3.411 43.391 1.00 95.94 101 THR A N 1
ATOM 738 C CA . THR A 1 101 ? -6.837 -4.702 43.694 1.00 95.94 101 THR A CA 1
ATOM 739 C C . THR A 1 101 ? -7.492 -5.314 42.453 1.00 95.94 101 THR A C 1
ATOM 741 O O . THR A 1 101 ? -7.725 -4.637 41.452 1.00 95.94 101 THR A O 1
ATOM 744 N N . GLU A 1 102 ? -7.835 -6.603 42.508 1.00 94.88 102 GLU A N 1
ATOM 745 C CA . GLU A 1 102 ? -8.643 -7.245 41.456 1.00 94.88 102 GLU A CA 1
ATOM 746 C C . GLU A 1 102 ? -10.019 -6.576 41.298 1.00 94.88 102 GLU A C 1
ATOM 748 O O . GLU A 1 102 ? -10.518 -6.442 40.181 1.00 94.88 102 GLU A O 1
ATOM 753 N N . ALA A 1 103 ? -10.602 -6.092 42.401 1.00 95.31 103 ALA A N 1
ATOM 754 C CA . ALA A 1 103 ? -11.862 -5.354 42.378 1.00 95.31 103 ALA A CA 1
ATOM 755 C C . ALA A 1 103 ? -11.730 -4.017 41.627 1.00 95.31 103 ALA A C 1
ATOM 757 O O . ALA A 1 103 ? -12.608 -3.671 40.837 1.00 95.31 103 ALA A O 1
ATOM 758 N N . ASP A 1 104 ? -10.614 -3.302 41.809 1.00 95.62 104 ASP A N 1
ATOM 759 C CA . ASP A 1 104 ? -10.339 -2.062 41.072 1.00 95.62 104 ASP A CA 1
ATOM 760 C C . ASP A 1 104 ? -10.189 -2.326 39.569 1.00 95.62 104 ASP A C 1
ATOM 762 O O . ASP A 1 104 ? -10.725 -1.581 38.750 1.00 95.62 104 ASP A O 1
ATOM 766 N N . ILE A 1 105 ? -9.496 -3.410 39.195 1.00 95.50 105 ILE A N 1
ATOM 767 C CA . ILE A 1 105 ? -9.341 -3.822 37.791 1.00 95.50 105 ILE A CA 1
ATOM 768 C C . ILE A 1 105 ? -10.705 -4.103 37.166 1.00 95.50 105 ILE A C 1
ATOM 770 O O . ILE A 1 105 ? -10.984 -3.600 36.076 1.00 95.50 105 ILE A O 1
ATOM 774 N N . ALA A 1 106 ? -11.555 -4.877 37.845 1.00 94.44 106 ALA A N 1
ATOM 775 C CA . ALA A 1 106 ? -12.892 -5.201 37.358 1.00 94.44 106 ALA A CA 1
ATOM 776 C C . ALA A 1 106 ? -13.738 -3.934 37.159 1.00 94.44 106 ALA A C 1
ATOM 778 O O . ALA A 1 106 ? -14.289 -3.731 36.077 1.00 94.44 106 ALA A O 1
ATOM 779 N N . HIS A 1 107 ? -13.753 -3.039 38.151 1.00 96.19 107 HIS A N 1
ATOM 780 C CA . HIS A 1 107 ? -14.476 -1.769 38.080 1.00 96.19 107 HIS A CA 1
ATOM 781 C C . HIS A 1 107 ? -13.981 -0.870 36.931 1.00 96.19 107 HIS A C 1
ATOM 783 O O . HIS A 1 107 ? -14.781 -0.327 36.171 1.00 96.19 107 HIS A O 1
ATOM 789 N N . LEU A 1 108 ? -12.662 -0.730 36.752 1.00 95.94 108 LEU A N 1
ATOM 790 C CA . LEU A 1 108 ? -12.090 0.069 35.660 1.00 95.94 108 LEU A CA 1
ATOM 791 C C . LEU A 1 108 ? -12.357 -0.549 34.283 1.00 95.94 108 LEU A C 1
ATOM 793 O O . LEU A 1 108 ? -12.596 0.178 33.319 1.00 95.94 108 LEU A O 1
ATOM 797 N N . THR A 1 109 ? -12.345 -1.879 34.196 1.00 94.75 109 THR A N 1
ATOM 798 C CA . THR A 1 109 ? -12.679 -2.608 32.968 1.00 94.75 109 THR A CA 1
ATOM 799 C C . THR A 1 109 ? -14.138 -2.380 32.585 1.00 94.75 109 THR A C 1
ATOM 801 O O . THR A 1 109 ? -14.420 -2.036 31.441 1.00 94.75 109 THR A O 1
ATOM 804 N N . GLU A 1 110 ? -15.068 -2.494 33.534 1.00 93.75 110 GLU A N 1
ATOM 805 C CA . GLU A 1 110 ? -16.490 -2.228 33.300 1.00 93.75 110 GLU A CA 1
ATOM 806 C C . GLU A 1 110 ? -16.741 -0.772 32.882 1.00 93.75 110 GLU A C 1
ATOM 808 O O . GLU A 1 110 ? -17.474 -0.516 31.922 1.00 93.75 110 GLU A O 1
ATOM 813 N N . ALA A 1 111 ? -16.081 0.187 33.539 1.00 93.38 111 ALA A N 1
ATOM 814 C CA . ALA A 1 111 ? -16.157 1.595 33.164 1.00 93.38 111 ALA A CA 1
ATOM 815 C C . ALA A 1 111 ? -15.682 1.820 31.717 1.00 93.38 111 ALA A C 1
ATOM 817 O O . ALA A 1 111 ? -16.356 2.507 30.949 1.00 93.38 111 ALA A O 1
ATOM 818 N N . TYR A 1 112 ? -14.568 1.200 31.316 1.00 93.50 112 TYR A N 1
ATOM 819 C CA . TYR A 1 112 ? -14.058 1.273 29.945 1.00 93.50 112 TYR A CA 1
ATOM 820 C C . TYR A 1 112 ? -15.001 0.615 28.923 1.00 93.50 112 TYR A C 1
ATOM 822 O O . TYR A 1 112 ? -15.285 1.179 27.870 1.00 93.50 112 TYR A O 1
ATOM 830 N N . LEU A 1 113 ? -15.557 -0.557 29.229 1.00 92.44 113 LEU A N 1
ATOM 831 C CA . LEU A 1 113 ? -16.522 -1.204 28.335 1.00 92.44 113 LEU A CA 1
ATOM 832 C C . LEU A 1 113 ? -17.813 -0.381 28.194 1.00 92.44 113 LEU A C 1
ATOM 834 O O . LEU A 1 113 ? -18.385 -0.300 27.106 1.00 92.44 113 LEU A O 1
ATOM 838 N N . THR A 1 114 ? -18.238 0.301 29.259 1.00 90.75 114 THR A N 1
ATOM 839 C CA . THR A 1 114 ? -19.394 1.210 29.234 1.00 90.75 114 THR A CA 1
ATOM 840 C C . THR A 1 114 ? -19.142 2.427 28.341 1.00 90.75 114 THR A C 1
ATOM 842 O O . THR A 1 114 ? -20.040 2.841 27.599 1.00 90.75 114 THR A O 1
ATOM 845 N N . THR A 1 115 ? -17.932 3.001 28.354 1.00 86.38 115 THR A N 1
ATOM 846 C CA . THR A 1 115 ? -17.599 4.120 27.455 1.00 86.38 115 THR A CA 1
ATOM 847 C C . THR A 1 115 ? -17.586 3.679 25.994 1.00 86.38 115 THR A C 1
ATOM 849 O O . THR A 1 115 ? -18.133 4.396 25.155 1.00 86.38 115 THR A O 1
ATOM 852 N N . LEU A 1 116 ? -17.074 2.481 25.687 1.00 84.94 116 LEU A N 1
ATOM 853 C CA . LEU A 1 116 ? -17.153 1.902 24.342 1.00 84.94 116 LEU A CA 1
ATOM 854 C C . LEU A 1 116 ? -18.604 1.694 23.889 1.00 84.94 116 LEU A C 1
ATOM 856 O O . LEU A 1 116 ? -18.971 2.111 22.789 1.00 84.94 116 LEU A O 1
ATOM 860 N N . ALA A 1 117 ? -19.450 1.119 24.747 1.00 83.19 117 ALA A N 1
ATOM 861 C CA . ALA A 1 117 ? -20.863 0.911 24.439 1.00 83.19 117 ALA A CA 1
ATOM 862 C C . ALA A 1 117 ? -21.602 2.243 24.215 1.00 83.19 117 ALA A C 1
ATOM 864 O O . ALA A 1 117 ? -22.397 2.365 23.285 1.00 83.19 117 ALA A O 1
ATOM 865 N N . THR A 1 118 ? -21.303 3.274 25.009 1.00 77.62 118 THR A N 1
ATOM 866 C CA . THR A 1 118 ? -21.919 4.606 24.873 1.00 77.62 118 THR A CA 1
ATOM 867 C C . THR A 1 118 ? -21.454 5.329 23.605 1.00 77.62 118 THR A C 1
ATOM 869 O O . THR A 1 118 ? -22.257 5.974 22.925 1.00 77.62 118 THR A O 1
ATOM 872 N N . ALA A 1 119 ? -20.177 5.184 23.239 1.00 72.12 119 ALA A N 1
ATOM 873 C CA . ALA A 1 119 ? -19.639 5.712 21.988 1.00 72.12 119 ALA A CA 1
ATOM 874 C C . ALA A 1 119 ? -20.299 5.064 20.756 1.00 72.12 119 ALA A C 1
ATOM 876 O O . ALA A 1 119 ? -20.503 5.736 19.748 1.00 72.12 119 ALA A O 1
ATOM 877 N N . GLN A 1 120 ? -20.685 3.787 20.848 1.00 65.94 120 GLN A N 1
ATOM 878 C CA . GLN A 1 120 ? -21.428 3.082 19.797 1.00 65.94 120 GLN A CA 1
ATOM 879 C C . GLN A 1 120 ? -22.932 3.402 19.800 1.00 65.94 120 GLN A C 1
ATOM 881 O O . GLN A 1 120 ? -23.551 3.455 18.739 1.00 65.94 120 GLN A O 1
ATOM 886 N N . ALA A 1 121 ? -23.525 3.617 20.977 1.00 54.03 121 ALA A N 1
ATOM 887 C CA . ALA A 1 121 ? -24.961 3.828 21.154 1.00 54.03 121 ALA A CA 1
ATOM 888 C C . ALA A 1 121 ? -25.409 5.281 20.967 1.00 54.03 121 ALA A C 1
ATOM 890 O O . ALA A 1 121 ? -26.610 5.527 20.893 1.00 54.03 121 ALA A O 1
ATOM 891 N N . THR A 1 122 ? -24.488 6.244 20.886 1.00 44.94 122 THR A N 1
ATOM 892 C CA . THR A 1 122 ? -24.841 7.614 20.510 1.00 44.94 122 THR A CA 1
ATOM 893 C C . THR A 1 122 ? -25.061 7.630 18.993 1.00 44.94 122 THR A C 1
ATOM 895 O O . THR A 1 122 ? -24.066 7.642 18.261 1.00 44.94 122 THR A O 1
ATOM 898 N N . PRO A 1 123 ? -26.309 7.630 18.463 1.00 48.44 123 PRO A N 1
ATOM 899 C CA . PRO A 1 123 ? -26.499 7.987 17.067 1.00 48.44 123 PRO A CA 1
ATOM 900 C C . PRO A 1 123 ? -25.866 9.361 16.927 1.00 48.44 123 PRO A C 1
ATOM 902 O O . PRO A 1 123 ? -26.255 10.293 17.634 1.00 48.44 123 PRO A O 1
ATOM 905 N N . THR A 1 124 ? -24.835 9.474 16.089 1.00 46.09 124 THR A N 1
ATOM 906 C CA . THR A 1 124 ? -24.245 10.772 15.771 1.00 46.09 124 THR A CA 1
ATOM 907 C C . THR A 1 124 ? -25.431 11.668 15.439 1.00 46.09 124 THR A C 1
ATOM 909 O O . THR A 1 124 ? -26.168 11.286 14.523 1.00 46.09 124 THR A O 1
ATOM 912 N N . PRO A 1 125 ? -25.711 12.749 16.202 1.00 44.31 125 PRO A N 1
ATOM 913 C CA . PRO A 1 125 ? -26.862 13.589 15.925 1.00 44.31 125 PRO A CA 1
ATOM 914 C C . PRO A 1 125 ? -26.740 13.938 14.461 1.00 44.31 125 PRO A C 1
ATOM 916 O O . PRO A 1 125 ? -25.719 14.493 14.057 1.00 44.31 125 PRO A O 1
ATOM 919 N N . GLN A 1 126 ? -27.691 13.450 13.662 1.00 45.16 126 GLN A N 1
ATOM 920 C CA . GLN A 1 126 ? -27.678 13.615 12.224 1.00 45.16 126 GLN A CA 1
ATOM 921 C C . GLN A 1 126 ? -27.680 15.127 12.055 1.00 45.16 126 GLN A C 1
ATOM 923 O O . GLN A 1 126 ? -28.694 15.739 12.397 1.00 45.16 126 GLN A O 1
ATOM 928 N N . PRO A 1 127 ? -26.534 15.753 11.711 1.00 48.03 127 PRO A N 1
ATOM 929 C CA . PRO A 1 127 ? -26.458 17.197 11.739 1.00 48.03 127 PRO A CA 1
ATOM 930 C C . PRO A 1 127 ? -27.534 17.636 10.770 1.00 48.03 127 PRO A C 1
ATOM 932 O O . PRO A 1 127 ? -27.556 17.138 9.640 1.00 48.03 127 PRO A O 1
ATOM 935 N N . THR A 1 128 ? -28.483 18.438 11.254 1.00 53.12 128 THR A N 1
ATOM 936 C CA . THR A 1 128 ? -29.534 19.025 10.433 1.00 53.12 128 THR A CA 1
ATOM 937 C C . THR A 1 128 ? -28.810 19.588 9.229 1.00 53.12 128 THR A C 1
ATOM 939 O O . THR A 1 128 ? -27.980 20.480 9.393 1.00 53.12 128 THR A O 1
ATOM 942 N N . ALA A 1 129 ? -28.962 18.919 8.084 1.00 54.59 129 ALA A N 1
ATOM 943 C CA . ALA A 1 129 ? -28.049 19.098 6.974 1.00 54.59 129 ALA A CA 1
ATOM 944 C C . ALA A 1 129 ? -28.184 20.547 6.539 1.00 54.59 129 ALA A C 1
ATOM 946 O O . ALA A 1 129 ? -29.218 20.913 5.988 1.00 54.59 129 ALA A O 1
ATOM 947 N N . ASP A 1 130 ? -27.180 21.368 6.836 1.00 62.31 130 ASP A N 1
ATOM 948 C CA . ASP A 1 130 ? -27.065 22.656 6.187 1.00 62.31 130 ASP A CA 1
ATOM 949 C C . ASP A 1 130 ? -26.828 22.332 4.708 1.00 62.31 130 ASP A C 1
ATOM 951 O O . ASP A 1 130 ? -25.775 21.778 4.367 1.00 62.31 130 ASP A O 1
ATOM 955 N N . PRO A 1 131 ? -27.811 22.578 3.823 1.00 67.31 131 PRO A N 1
ATOM 956 C CA . PRO A 1 131 ? -27.700 22.176 2.429 1.00 67.31 131 PRO A CA 1
ATOM 957 C C . PRO A 1 131 ? -26.580 22.938 1.708 1.00 67.31 131 PRO A C 1
ATOM 959 O O . PRO A 1 131 ? -26.236 22.585 0.583 1.00 67.31 131 PRO A O 1
ATOM 962 N N . THR A 1 132 ? -25.999 23.967 2.332 1.00 78.69 132 THR A N 1
ATOM 963 C CA . THR A 1 132 ? -24.964 24.802 1.724 1.00 78.69 132 THR A CA 1
ATOM 964 C C . THR A 1 132 ? -23.549 24.241 1.865 1.00 78.69 132 THR A C 1
ATOM 966 O O . THR A 1 132 ? -22.698 24.556 1.034 1.00 78.69 132 THR A O 1
ATOM 969 N N . ILE A 1 133 ? -23.276 23.370 2.846 1.00 84.62 133 ILE A N 1
ATOM 970 C CA . ILE A 1 133 ? -21.920 22.861 3.102 1.00 84.62 133 ILE A CA 1
ATOM 971 C C . ILE A 1 133 ? -21.743 21.490 2.446 1.00 84.62 133 ILE A C 1
ATOM 973 O O . ILE A 1 133 ? -22.420 20.527 2.806 1.00 84.62 133 ILE A O 1
ATOM 977 N N . CYS A 1 134 ? -20.795 21.377 1.509 1.00 90.94 134 CYS A N 1
ATOM 978 C CA . CYS A 1 134 ? -20.422 20.079 0.951 1.00 90.94 134 CYS A CA 1
ATOM 979 C C . CYS A 1 134 ? -19.861 19.167 2.036 1.00 90.94 134 CYS A C 1
ATOM 981 O O . CYS A 1 134 ? -18.878 19.492 2.705 1.00 90.94 134 CYS A O 1
ATOM 983 N N . ARG A 1 135 ? -20.429 17.971 2.135 1.00 90.62 135 ARG A N 1
ATOM 984 C C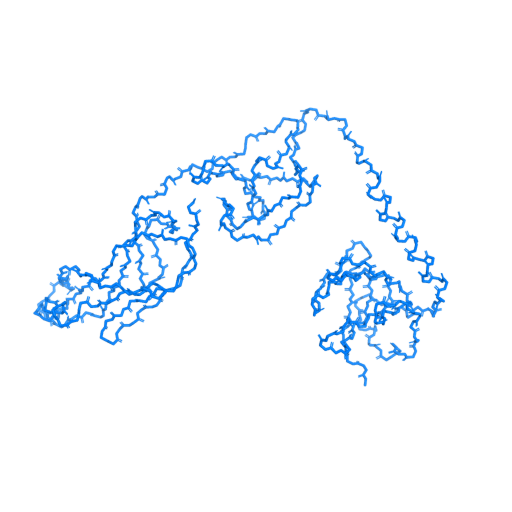A . ARG A 1 135 ? -19.902 16.913 2.979 1.00 90.62 135 ARG A CA 1
ATOM 985 C C . ARG A 1 135 ? -19.920 15.596 2.225 1.00 90.62 135 ARG A C 1
ATOM 987 O O . ARG A 1 135 ? -20.941 15.190 1.678 1.00 90.62 135 ARG A O 1
ATOM 994 N N . ARG A 1 136 ? -18.777 14.918 2.231 1.00 95.19 136 ARG A N 1
ATOM 995 C CA . ARG A 1 136 ? -18.571 13.610 1.611 1.00 95.19 136 ARG A CA 1
ATOM 996 C C . ARG A 1 136 ? -18.178 12.631 2.697 1.00 95.19 136 ARG A C 1
ATOM 998 O O . ARG A 1 136 ? -17.152 12.825 3.341 1.00 95.19 136 ARG A O 1
ATOM 1005 N N . VAL A 1 137 ? -18.996 11.612 2.926 1.00 95.31 137 VAL A N 1
ATOM 1006 C CA . VAL A 1 137 ? -18.749 10.604 3.965 1.00 95.31 137 VAL A CA 1
ATOM 1007 C C . VAL A 1 137 ? -18.868 9.197 3.409 1.00 95.31 137 VAL A C 1
ATOM 1009 O O . VAL A 1 137 ? -19.712 8.930 2.554 1.00 95.31 137 VAL A O 1
ATOM 1012 N N . THR A 1 138 ? -18.052 8.279 3.906 1.00 95.56 138 THR A N 1
ATOM 1013 C CA . THR A 1 138 ? -18.151 6.855 3.564 1.00 95.56 138 THR A CA 1
ATOM 1014 C C . THR A 1 138 ? -19.516 6.286 3.982 1.00 95.56 138 THR A C 1
ATOM 1016 O O . THR A 1 138 ? -20.006 6.536 5.087 1.00 95.56 138 THR A O 1
ATOM 1019 N N . ARG A 1 139 ? -20.170 5.525 3.091 1.00 91.19 139 ARG A N 1
ATOM 1020 C CA . ARG A 1 139 ? -21.469 4.868 3.358 1.00 91.19 139 ARG A CA 1
ATOM 1021 C C . ARG A 1 139 ? -21.337 3.673 4.300 1.00 91.19 139 ARG A C 1
ATOM 1023 O O . ARG A 1 139 ? -22.247 3.405 5.076 1.00 91.19 139 ARG A O 1
ATOM 1030 N N . GLY A 1 140 ? -20.215 2.971 4.203 1.00 91.62 140 GLY A N 1
ATOM 1031 C CA . GLY A 1 140 ? -19.855 1.782 4.966 1.00 91.62 140 GLY A CA 1
ATOM 1032 C C . GLY A 1 140 ? -18.334 1.681 5.071 1.00 91.62 140 GLY A C 1
ATOM 1033 O O . GLY A 1 140 ? -17.627 2.618 4.686 1.00 91.62 140 GLY A O 1
ATOM 1034 N N . THR A 1 141 ? -17.827 0.543 5.540 1.00 93.12 141 THR A N 1
ATOM 1035 C CA . THR A 1 141 ? -16.387 0.270 5.483 1.00 93.12 141 THR A CA 1
ATOM 1036 C C . THR A 1 141 ? -15.917 0.278 4.027 1.00 93.12 141 THR A C 1
ATOM 1038 O O . THR A 1 141 ? -16.470 -0.426 3.186 1.00 93.12 141 THR A O 1
ATOM 1041 N N . THR A 1 142 ? -14.940 1.129 3.724 1.00 95.81 142 THR A N 1
ATOM 1042 C CA . THR A 1 142 ? -14.454 1.424 2.370 1.00 95.81 142 THR A CA 1
ATOM 1043 C C . THR A 1 142 ? -12.965 1.121 2.290 1.00 95.81 142 THR A C 1
ATOM 1045 O O . THR A 1 142 ? -12.187 1.682 3.057 1.00 95.81 142 THR A O 1
ATOM 1048 N N . THR A 1 143 ? -12.558 0.248 1.373 1.00 95.44 143 THR A N 1
ATOM 1049 C CA . THR A 1 143 ? -11.145 -0.084 1.149 1.00 95.44 143 THR A CA 1
ATOM 1050 C C . THR A 1 143 ? -10.442 1.037 0.383 1.00 95.44 143 THR A C 1
ATOM 1052 O O . THR A 1 143 ? -11.012 1.630 -0.534 1.00 95.44 143 THR A O 1
ATOM 1055 N N . LEU A 1 144 ? -9.203 1.327 0.772 1.00 95.19 144 LEU A N 1
ATOM 1056 C CA . LEU A 1 144 ? -8.303 2.253 0.099 1.00 95.19 144 LEU A CA 1
ATOM 1057 C C . LEU A 1 144 ? -7.291 1.477 -0.740 1.00 95.19 144 LEU A C 1
ATOM 1059 O O . LEU A 1 144 ? -6.714 0.502 -0.263 1.00 95.19 144 LEU A O 1
ATOM 1063 N N . TYR A 1 145 ? -7.041 1.949 -1.953 1.00 91.62 145 TYR A N 1
ATOM 1064 C CA . TYR A 1 145 ? -6.216 1.279 -2.951 1.00 91.62 145 TYR A CA 1
ATOM 1065 C C . TYR A 1 145 ? -5.043 2.153 -3.396 1.00 91.62 145 TYR A C 1
ATOM 1067 O O . TYR A 1 145 ? -5.115 3.383 -3.354 1.00 91.62 145 TYR A O 1
ATOM 1075 N N . ALA A 1 146 ? -3.971 1.517 -3.868 1.00 78.75 146 ALA A N 1
ATOM 1076 C CA . ALA A 1 146 ? -2.798 2.209 -4.408 1.00 78.75 146 ALA A CA 1
ATOM 1077 C C . ALA A 1 146 ? -3.077 2.957 -5.731 1.00 78.75 146 ALA A C 1
ATOM 1079 O O . ALA A 1 146 ? -2.299 3.820 -6.133 1.00 78.75 146 ALA A O 1
ATOM 1080 N N . GLY A 1 147 ? -4.186 2.644 -6.410 1.00 82.94 147 GLY A N 1
ATOM 1081 C CA . GLY A 1 147 ? -4.566 3.219 -7.699 1.00 82.94 147 GLY A CA 1
ATOM 1082 C C . GLY A 1 147 ? -6.080 3.171 -7.953 1.00 82.94 147 GLY A C 1
ATOM 1083 O O . GLY A 1 147 ? -6.821 2.597 -7.152 1.00 82.94 147 GLY A O 1
ATOM 1084 N N . PRO A 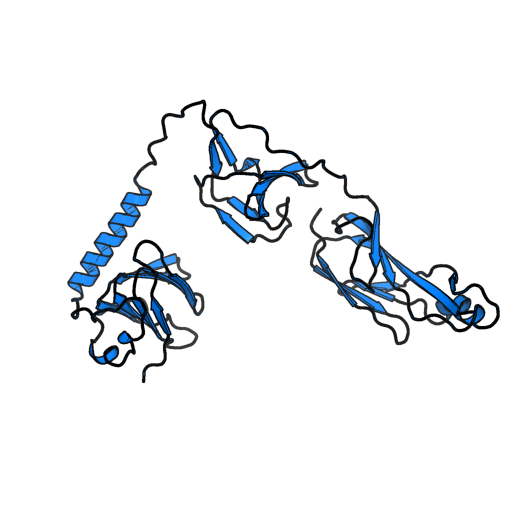1 148 ? -6.559 3.776 -9.055 1.00 85.44 148 PRO A N 1
ATOM 1085 C CA . PRO A 1 148 ? -7.977 3.824 -9.412 1.00 85.44 148 PRO A CA 1
ATOM 1086 C C . PRO A 1 148 ? -8.469 2.478 -9.963 1.00 85.44 148 PRO A C 1
ATOM 1088 O O . PRO A 1 148 ? -8.555 2.301 -11.175 1.00 85.44 148 PRO A O 1
ATOM 1091 N N . GLY A 1 149 ? -8.750 1.529 -9.072 1.00 80.75 149 GLY A N 1
ATOM 1092 C CA . GLY A 1 149 ? -9.187 0.178 -9.417 1.00 80.75 149 GLY A CA 1
ATOM 1093 C C . GLY A 1 149 ? -9.082 -0.771 -8.225 1.00 80.75 149 GLY A C 1
ATOM 1094 O O . GLY A 1 149 ? -8.182 -0.633 -7.399 1.00 80.75 149 GLY A O 1
ATOM 1095 N N . ASP A 1 150 ? -9.969 -1.761 -8.141 1.00 80.81 150 ASP A N 1
ATOM 1096 C CA . ASP A 1 150 ? -9.955 -2.774 -7.071 1.00 80.81 150 ASP A CA 1
ATOM 1097 C C . ASP A 1 150 ? -8.858 -3.834 -7.252 1.00 80.81 150 ASP A C 1
ATOM 1099 O O . ASP A 1 150 ? -8.606 -4.645 -6.363 1.00 80.81 150 ASP A O 1
ATOM 1103 N N . PHE A 1 151 ? -8.183 -3.792 -8.393 1.00 71.94 151 PHE A N 1
ATOM 1104 C CA . PHE A 1 151 ? -7.035 -4.612 -8.750 1.00 71.94 151 PHE A CA 1
ATOM 1105 C C . PHE A 1 151 ? -5.687 -4.047 -8.305 1.00 71.94 151 PHE A C 1
ATOM 1107 O O . PHE A 1 151 ? -4.665 -4.727 -8.425 1.00 71.94 151 PHE A O 1
ATOM 1114 N N . TYR A 1 152 ? -5.656 -2.796 -7.851 1.00 73.06 152 TYR A N 1
ATOM 1115 C CA . TYR A 1 152 ? -4.489 -2.261 -7.169 1.00 73.06 152 TYR A CA 1
ATOM 1116 C C . TYR A 1 152 ? -4.384 -2.865 -5.765 1.00 73.06 152 TYR A C 1
ATOM 1118 O O . TYR A 1 152 ? -5.344 -3.411 -5.225 1.00 73.06 152 TYR A O 1
ATOM 1126 N N . GLU A 1 153 ? -3.205 -2.774 -5.155 1.00 75.81 153 GLU A N 1
ATOM 1127 C CA . GLU A 1 153 ? -3.006 -3.241 -3.785 1.00 75.81 153 GLU A CA 1
ATOM 1128 C C . GLU A 1 153 ? -3.923 -2.480 -2.815 1.00 75.81 153 GLU A C 1
ATOM 1130 O O . GLU A 1 153 ? -4.013 -1.248 -2.866 1.00 75.81 153 GLU A O 1
ATOM 1135 N N . ALA A 1 154 ? -4.602 -3.220 -1.935 1.00 87.25 154 ALA A N 1
ATOM 1136 C CA . ALA A 1 154 ? -5.369 -2.648 -0.839 1.00 87.25 154 ALA A CA 1
ATOM 1137 C C . ALA A 1 154 ? -4.402 -2.155 0.246 1.00 87.25 154 ALA A C 1
ATOM 1139 O O . ALA A 1 154 ? -3.698 -2.944 0.867 1.00 87.25 154 ALA A O 1
ATOM 1140 N N . ILE A 1 155 ? -4.381 -0.844 0.474 1.00 85.44 155 ILE A N 1
ATOM 1141 C CA . ILE A 1 155 ? -3.447 -0.183 1.391 1.00 85.44 155 ILE A CA 1
ATOM 1142 C C . ILE A 1 155 ? -4.026 -0.095 2.804 1.00 85.44 155 ILE A C 1
ATOM 1144 O O . ILE A 1 155 ? -3.314 -0.276 3.789 1.00 85.44 155 ILE A O 1
ATOM 1148 N N . ASN A 1 156 ? -5.313 0.242 2.923 1.00 92.00 156 ASN A N 1
ATOM 1149 C CA . ASN A 1 156 ? -5.977 0.445 4.212 1.00 92.00 156 ASN A CA 1
ATOM 1150 C C . ASN A 1 156 ? -7.509 0.385 4.053 1.00 92.00 156 ASN A C 1
ATOM 1152 O O . ASN A 1 156 ? -8.019 0.110 2.970 1.00 92.00 156 ASN A O 1
ATOM 1156 N N . SER A 1 157 ? -8.262 0.682 5.110 1.00 94.00 157 SER A N 1
ATOM 1157 C CA . SER A 1 157 ? -9.714 0.853 5.064 1.00 94.00 157 SER A CA 1
ATOM 1158 C C . SER A 1 157 ? -10.170 2.047 5.904 1.00 94.00 157 SER A C 1
ATOM 1160 O O . SER A 1 157 ? -9.515 2.449 6.864 1.00 94.00 157 SER A O 1
ATOM 1162 N N . LEU A 1 158 ? -11.301 2.632 5.521 1.00 93.50 158 LEU A N 1
ATOM 1163 C CA . LEU A 1 158 ? -12.000 3.676 6.261 1.00 93.50 158 LEU A CA 1
ATOM 1164 C C . LEU A 1 158 ? -13.319 3.120 6.786 1.00 93.50 158 LEU A C 1
ATOM 1166 O O . LEU A 1 158 ? -14.077 2.514 6.032 1.00 93.50 158 LEU A O 1
ATOM 1170 N N . ASN A 1 159 ? -13.623 3.379 8.055 1.00 93.75 159 ASN A N 1
ATOM 1171 C CA . ASN A 1 159 ? -14.916 3.036 8.645 1.00 93.75 159 ASN A CA 1
ATOM 1172 C C . ASN A 1 159 ? -16.053 3.866 8.032 1.00 93.75 159 ASN A C 1
ATOM 1174 O O . ASN A 1 159 ? -15.820 4.894 7.394 1.00 93.75 159 ASN A O 1
ATOM 1178 N N . ALA A 1 160 ? -17.294 3.433 8.251 1.00 92.31 160 ALA A N 1
ATOM 1179 C CA . ALA A 1 160 ? -18.486 4.183 7.864 1.00 92.31 160 ALA A CA 1
ATOM 1180 C C . ALA A 1 160 ? -18.534 5.570 8.538 1.00 92.31 160 ALA A C 1
ATOM 1182 O O . ALA A 1 160 ? -18.138 5.726 9.691 1.00 92.31 160 ALA A O 1
ATOM 1183 N N . GLY A 1 161 ? -19.051 6.577 7.832 1.00 90.00 161 GLY A N 1
ATOM 1184 C CA . GLY A 1 161 ? -19.227 7.936 8.355 1.00 90.00 161 GLY A CA 1
ATOM 1185 C C . GLY A 1 161 ? -17.965 8.807 8.372 1.00 90.00 161 GLY A C 1
ATOM 1186 O O . GLY A 1 161 ? -18.063 9.992 8.697 1.00 90.00 161 GLY A O 1
ATOM 1187 N N . VAL A 1 162 ? -16.806 8.269 7.983 1.00 93.56 162 VAL A N 1
ATOM 1188 C CA . VAL A 1 162 ? -15.550 9.023 7.880 1.00 93.56 162 VAL A CA 1
ATOM 1189 C C . VAL A 1 162 ? -15.652 10.049 6.751 1.00 93.56 162 VAL A C 1
ATOM 1191 O O . VAL A 1 162 ? -16.068 9.724 5.638 1.00 93.56 162 VAL A O 1
ATOM 1194 N N . SER A 1 163 ? -15.274 11.296 7.042 1.00 94.12 163 SER A N 1
ATOM 1195 C CA . SER A 1 163 ? -15.253 12.380 6.057 1.00 94.12 163 SER A CA 1
ATOM 1196 C C . SER A 1 163 ? -14.063 12.239 5.112 1.00 94.12 163 SER A C 1
ATOM 1198 O O . SER A 1 163 ? -12.950 11.968 5.556 1.00 94.12 163 SER A O 1
ATOM 1200 N N . VAL A 1 164 ? -14.286 12.475 3.821 1.00 94.62 164 VAL A N 1
ATOM 1201 C CA . VAL A 1 164 ? -13.248 12.388 2.785 1.00 94.62 164 VAL A CA 1
ATOM 1202 C C . VAL A 1 164 ? -13.202 13.652 1.935 1.00 94.62 164 VAL A C 1
ATOM 1204 O O . VAL A 1 164 ? -14.234 14.234 1.611 1.00 94.62 164 VAL A O 1
ATOM 1207 N N . THR A 1 165 ? -11.998 14.052 1.532 1.00 93.75 165 THR A N 1
ATOM 1208 C CA . THR A 1 165 ? -11.773 15.202 0.647 1.00 93.75 165 THR A CA 1
ATOM 1209 C C . THR A 1 165 ? -11.010 14.724 -0.587 1.00 93.75 165 THR A C 1
ATOM 1211 O O . THR A 1 165 ? -9.782 14.620 -0.539 1.00 93.75 165 THR A O 1
ATOM 1214 N N . PRO A 1 166 ? -11.715 14.359 -1.670 1.00 95.75 166 PRO A N 1
ATOM 1215 C CA . PRO A 1 166 ? -11.075 13.907 -2.895 1.00 95.75 166 PRO A CA 1
ATOM 1216 C C . PRO A 1 166 ? -10.431 15.082 -3.642 1.00 95.75 166 PRO A C 1
ATOM 1218 O O . PRO A 1 166 ? -10.988 16.180 -3.671 1.00 95.75 166 PRO A O 1
ATOM 1221 N N . ILE A 1 167 ? -9.270 14.843 -4.253 1.00 92.81 167 ILE A N 1
ATOM 1222 C CA . ILE A 1 167 ? -8.521 15.848 -5.027 1.00 92.81 167 ILE A CA 1
ATOM 1223 C C . ILE A 1 167 ? -8.673 15.657 -6.536 1.00 92.81 167 ILE A C 1
ATOM 1225 O O . ILE A 1 167 ? -8.773 16.641 -7.265 1.00 92.81 167 ILE A O 1
ATOM 1229 N N . ILE A 1 168 ? -8.731 14.407 -7.000 1.00 92.38 168 ILE A N 1
ATOM 1230 C CA . ILE A 1 168 ? -8.926 14.059 -8.409 1.00 92.38 168 ILE A CA 1
ATOM 1231 C C . ILE A 1 168 ? -9.803 12.818 -8.546 1.00 92.38 168 ILE A C 1
ATOM 1233 O O . ILE A 1 168 ? -9.887 11.990 -7.637 1.00 92.38 168 ILE A O 1
ATOM 1237 N N . ALA A 1 169 ? -10.437 12.687 -9.703 1.00 93.56 169 ALA A N 1
ATOM 1238 C CA . ALA A 1 169 ? -11.204 11.522 -10.097 1.00 93.56 169 ALA A CA 1
ATOM 1239 C C . ALA A 1 169 ? -10.612 10.893 -11.362 1.00 93.56 169 ALA A C 1
ATOM 1241 O O . ALA A 1 169 ? -10.241 11.601 -12.297 1.00 93.56 169 ALA A O 1
ATOM 1242 N N . ALA A 1 170 ? -10.583 9.565 -11.410 1.00 88.81 170 ALA A N 1
ATOM 1243 C CA . ALA A 1 170 ? -10.219 8.783 -12.587 1.00 88.81 170 ALA A CA 1
ATOM 1244 C C . ALA A 1 170 ? -11.269 7.693 -12.821 1.00 88.81 170 ALA A C 1
ATOM 1246 O O . ALA A 1 170 ? -12.046 7.367 -11.922 1.00 88.81 170 ALA A O 1
ATOM 1247 N N . SER A 1 171 ? -11.316 7.142 -14.030 1.00 87.38 171 SER A N 1
ATOM 1248 C CA . SER A 1 171 ? -12.146 5.972 -14.317 1.00 87.38 171 SER A CA 1
ATOM 1249 C C . SER A 1 171 ? -11.260 4.759 -14.536 1.00 87.38 171 SER A C 1
ATOM 1251 O O . SER A 1 171 ? -10.248 4.862 -15.229 1.00 87.38 171 SER A O 1
ATOM 1253 N N . ASP A 1 172 ? -11.635 3.635 -13.935 1.00 76.50 172 ASP A N 1
ATOM 1254 C CA . ASP A 1 172 ? -11.020 2.358 -14.279 1.00 76.50 172 ASP A CA 1
ATOM 1255 C C . ASP A 1 172 ? -11.540 1.868 -15.650 1.00 76.50 172 ASP A C 1
ATOM 1257 O O . ASP A 1 172 ? -12.452 2.477 -16.229 1.00 76.50 172 ASP A O 1
ATOM 1261 N N . PRO A 1 173 ? -10.954 0.809 -16.224 1.00 66.38 173 PRO A N 1
ATOM 1262 C CA . PRO A 1 173 ? -11.417 0.234 -17.490 1.00 66.38 173 PRO A CA 1
ATOM 1263 C C . PRO A 1 173 ? -12.795 -0.416 -17.462 1.00 66.38 173 PRO A C 1
ATOM 1265 O O . PRO A 1 173 ? -13.410 -0.522 -18.523 1.00 66.38 173 PRO A O 1
ATOM 1268 N N . ASP A 1 174 ? -13.325 -0.746 -16.284 1.00 73.44 174 ASP A N 1
ATOM 1269 C CA . ASP A 1 174 ? -14.735 -1.120 -16.117 1.00 73.44 174 ASP A CA 1
ATOM 1270 C C . ASP A 1 174 ? -15.673 0.106 -16.149 1.00 73.44 174 ASP A C 1
ATOM 1272 O O . ASP A 1 174 ? -16.897 -0.023 -16.079 1.00 73.44 174 ASP A O 1
ATOM 1276 N N . GLY A 1 175 ? -15.119 1.319 -16.250 1.00 79.00 175 GLY A N 1
ATOM 1277 C CA . GLY A 1 175 ? -15.855 2.581 -16.281 1.00 79.00 175 GLY A CA 1
ATOM 1278 C C . GLY A 1 175 ? -16.291 3.083 -14.903 1.00 79.00 175 GLY A C 1
ATOM 1279 O O . GLY A 1 175 ? -17.032 4.069 -14.809 1.00 79.00 175 GLY A O 1
ATOM 1280 N N . ARG A 1 176 ? -15.843 2.453 -13.813 1.00 88.81 176 ARG A N 1
ATOM 1281 C CA . ARG A 1 176 ? -16.143 2.891 -12.447 1.00 88.81 176 ARG A CA 1
ATOM 1282 C C . ARG A 1 176 ? -15.307 4.117 -12.113 1.00 88.81 176 ARG A C 1
ATOM 1284 O O . ARG A 1 176 ? -14.144 4.228 -12.484 1.00 88.81 176 ARG A O 1
ATOM 1291 N N . THR A 1 177 ? -15.905 5.074 -11.406 1.00 93.62 177 THR A N 1
ATOM 1292 C CA . THR A 1 177 ? -15.200 6.294 -10.991 1.00 93.62 177 THR A CA 1
ATOM 1293 C C . THR A 1 177 ? -14.535 6.090 -9.635 1.00 93.62 177 THR A C 1
ATOM 1295 O O . THR A 1 177 ? -15.191 5.747 -8.651 1.00 93.62 177 THR A O 1
ATOM 1298 N N . TRP A 1 178 ? -13.241 6.368 -9.594 1.00 94.50 178 TRP A N 1
ATOM 1299 C CA . TRP A 1 178 ? -12.392 6.323 -8.417 1.00 94.50 178 TRP A CA 1
ATOM 1300 C C . TRP A 1 178 ? -11.945 7.728 -8.051 1.00 94.50 178 TRP A C 1
ATOM 1302 O O . TRP A 1 178 ? -11.674 8.548 -8.929 1.00 94.50 178 TRP A O 1
ATOM 1312 N N . TRP A 1 179 ? -11.859 8.005 -6.758 1.00 96.69 179 TRP A N 1
ATOM 1313 C CA . TRP A 1 179 ? -11.386 9.276 -6.230 1.00 96.69 179 TRP A CA 1
ATOM 1314 C C . TRP A 1 179 ? -10.067 9.089 -5.504 1.00 96.69 179 TRP A C 1
ATOM 1316 O O . TRP A 1 179 ? -9.964 8.234 -4.627 1.00 96.69 179 TRP A O 1
ATOM 1326 N N . GLN A 1 180 ? -9.085 9.921 -5.838 1.00 94.44 180 GLN A N 1
ATOM 1327 C CA . GLN A 1 180 ? -7.851 10.016 -5.078 1.00 94.44 180 GLN A CA 1
ATOM 1328 C C . GLN A 1 180 ? -8.039 10.983 -3.910 1.00 94.44 180 GLN A C 1
ATOM 1330 O O . GLN A 1 180 ? -8.579 12.080 -4.074 1.00 94.44 180 GLN A O 1
ATOM 1335 N N . LEU A 1 181 ? -7.571 10.583 -2.735 1.00 93.38 181 LEU A N 1
ATOM 1336 C CA . LEU A 1 181 ? -7.521 11.401 -1.532 1.00 93.38 181 LEU A CA 1
ATOM 1337 C C . LEU A 1 181 ? -6.218 12.203 -1.462 1.00 93.38 181 LEU A C 1
ATOM 1339 O O . LEU A 1 181 ? -5.244 11.912 -2.152 1.00 93.38 181 LEU A O 1
ATOM 1343 N N . THR A 1 182 ? -6.162 13.172 -0.550 1.00 86.56 182 THR A N 1
ATOM 1344 C CA . THR A 1 182 ? -4.934 13.930 -0.241 1.00 86.56 182 THR A CA 1
ATOM 1345 C C . THR A 1 182 ? -3.768 13.053 0.226 1.00 86.56 182 THR A C 1
ATOM 1347 O O . THR A 1 182 ? -2.617 13.456 0.109 1.00 86.56 182 THR A O 1
ATOM 1350 N N . THR A 1 183 ? -4.047 11.846 0.726 1.00 81.38 183 THR A N 1
ATOM 1351 C CA . THR A 1 183 ? -3.049 10.836 1.114 1.00 81.38 183 THR A CA 1
ATOM 1352 C C . THR A 1 183 ? -2.550 9.987 -0.060 1.00 81.38 183 THR A C 1
ATOM 1354 O O . THR A 1 183 ? -1.905 8.968 0.160 1.00 81.38 183 THR A O 1
ATOM 1357 N N . SER A 1 184 ? -2.871 10.368 -1.300 1.00 82.31 184 SER A N 1
ATOM 1358 C CA . SER A 1 184 ? -2.565 9.650 -2.549 1.00 82.31 184 SER A CA 1
ATOM 1359 C C . SER A 1 184 ? -3.256 8.295 -2.733 1.00 82.31 184 SER A C 1
ATOM 1361 O O . SER A 1 184 ? -3.139 7.707 -3.807 1.00 82.31 184 SER A O 1
ATOM 1363 N N . ASN A 1 185 ? -4.023 7.834 -1.745 1.00 90.19 185 ASN A N 1
ATOM 1364 C CA . ASN A 1 185 ? -4.819 6.614 -1.826 1.00 90.19 185 ASN A CA 1
ATOM 1365 C C . ASN A 1 185 ? -6.109 6.831 -2.619 1.00 90.19 185 ASN A C 1
ATOM 1367 O O . ASN A 1 185 ? -6.664 7.931 -2.636 1.00 90.19 185 ASN A O 1
ATOM 1371 N N . TRP A 1 186 ? -6.622 5.761 -3.209 1.00 95.25 186 TRP A N 1
ATOM 1372 C CA . TRP A 1 186 ? -7.815 5.772 -4.043 1.00 95.25 186 TRP A CA 1
ATOM 1373 C C . TRP A 1 186 ? -8.973 5.036 -3.381 1.00 95.25 186 TRP A C 1
ATOM 1375 O O . TRP A 1 186 ? -8.773 4.040 -2.692 1.00 95.25 186 TRP A O 1
ATOM 1385 N N . LEU A 1 187 ? -10.193 5.513 -3.606 1.00 97.12 187 LEU A N 1
ATOM 1386 C CA . LEU A 1 187 ? -11.421 4.843 -3.182 1.00 97.12 187 LEU A CA 1
ATOM 1387 C C . LEU A 1 187 ? -12.487 4.899 -4.269 1.00 97.12 187 LEU A C 1
ATOM 1389 O O . LEU A 1 187 ? -12.441 5.751 -5.159 1.00 97.12 187 LEU A O 1
ATOM 1393 N N . LEU A 1 188 ? -13.469 4.008 -4.181 1.00 97.06 188 LEU A N 1
ATOM 1394 C CA . LEU A 1 188 ? -14.559 3.946 -5.141 1.00 97.06 188 LEU A CA 1
ATOM 1395 C C . LEU A 1 188 ? -15.602 5.032 -4.837 1.00 97.06 188 LEU A C 1
ATOM 1397 O O . LEU A 1 188 ? -16.189 5.060 -3.754 1.00 97.06 188 LEU A O 1
ATOM 1401 N N . ALA A 1 189 ? -15.886 5.908 -5.803 1.00 96.69 189 ALA A N 1
ATOM 1402 C CA . ALA A 1 189 ? -16.779 7.054 -5.600 1.00 96.69 189 ALA A CA 1
ATOM 1403 C C . ALA A 1 189 ? -18.201 6.640 -5.173 1.00 96.69 189 ALA A C 1
ATOM 1405 O O . ALA A 1 189 ? -18.840 7.324 -4.375 1.00 96.69 189 ALA A O 1
ATOM 1406 N N . SER A 1 190 ? -18.692 5.489 -5.647 1.00 96.81 190 SER A N 1
ATOM 1407 C CA . SER A 1 190 ? -20.027 4.972 -5.303 1.00 96.81 190 SER A CA 1
ATOM 1408 C C . SER A 1 190 ? -20.178 4.581 -3.826 1.00 96.81 190 SER A C 1
ATOM 1410 O O . SER A 1 190 ? -21.303 4.505 -3.324 1.00 96.81 190 SER A O 1
ATOM 1412 N N . GLN A 1 191 ? -19.067 4.378 -3.110 1.00 97.25 191 GLN A N 1
ATOM 1413 C CA . GLN A 1 191 ? -19.057 4.100 -1.671 1.00 97.25 191 GLN A CA 1
ATOM 1414 C C . GLN A 1 191 ? -19.170 5.372 -0.826 1.00 97.25 191 GLN A C 1
ATOM 1416 O O . GLN A 1 191 ? -19.303 5.293 0.397 1.00 97.25 191 GLN A O 1
ATOM 1421 N N . ILE A 1 192 ? -19.179 6.547 -1.458 1.00 97.12 192 ILE A N 1
ATOM 1422 C CA . ILE A 1 192 ? -19.314 7.829 -0.783 1.00 97.12 192 ILE A CA 1
ATOM 1423 C C . ILE A 1 192 ? -20.752 8.342 -0.880 1.00 97.12 192 ILE A C 1
ATOM 1425 O O . ILE A 1 192 ? -21.471 8.180 -1.871 1.00 97.12 192 ILE A O 1
ATOM 1429 N N . ARG A 1 193 ? -21.222 8.924 0.218 1.00 95.62 193 ARG A N 1
ATOM 1430 C CA . ARG A 1 193 ? -22.453 9.701 0.289 1.00 95.62 193 ARG A CA 1
ATOM 1431 C C . ARG A 1 193 ? -22.071 11.170 0.313 1.00 95.62 193 ARG A C 1
ATOM 1433 O O . ARG A 1 193 ? -21.362 1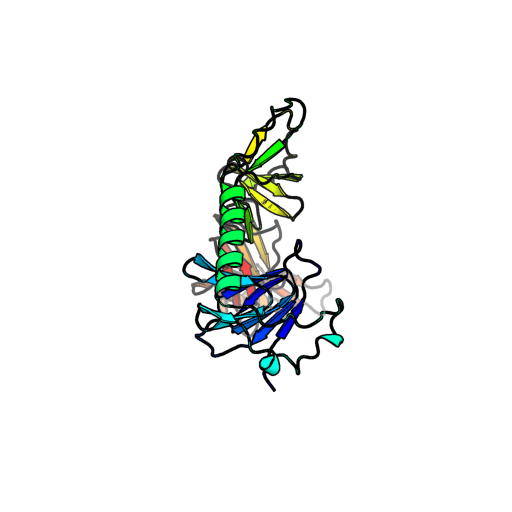1.609 1.217 1.00 95.62 193 ARG A O 1
ATOM 1440 N N . GLU A 1 194 ? -22.563 11.905 -0.669 1.00 93.88 194 GLU A N 1
ATOM 1441 C CA . GLU A 1 194 ? -22.451 13.357 -0.727 1.00 93.88 194 GLU A CA 1
ATOM 1442 C C . GLU A 1 194 ? -23.728 13.983 -0.156 1.00 93.88 194 GLU A C 1
ATOM 1444 O O . GLU A 1 194 ? -24.833 13.493 -0.391 1.00 93.88 194 GLU A O 1
ATOM 1449 N N . THR A 1 195 ? -23.576 15.047 0.623 1.00 91.75 195 THR A N 1
ATOM 1450 C CA . THR A 1 195 ? -24.672 15.868 1.148 1.00 91.75 195 THR A CA 1
ATOM 1451 C C . THR A 1 195 ? -24.288 17.339 1.027 1.00 91.75 195 THR A C 1
ATOM 1453 O O . THR A 1 195 ? -23.133 17.679 1.282 1.00 91.75 195 THR A O 1
ATOM 1456 N N . GLY A 1 196 ? -25.245 18.197 0.671 1.00 88.25 196 GLY A N 1
ATOM 1457 C CA . GLY A 1 196 ? -25.016 19.625 0.423 1.00 88.25 196 GLY A CA 1
ATOM 1458 C C . GLY A 1 196 ? -24.515 19.931 -0.995 1.00 88.25 196 GLY A C 1
ATOM 1459 O O . GLY A 1 196 ? -24.630 19.100 -1.896 1.00 88.25 196 GLY A O 1
ATOM 1460 N N . LEU A 1 197 ? -23.968 21.133 -1.203 1.00 90.38 197 LEU A N 1
ATOM 1461 C CA . LEU A 1 197 ? -23.463 21.607 -2.500 1.00 90.38 197 LEU A CA 1
ATOM 1462 C C . LEU A 1 197 ? -22.014 21.171 -2.744 1.00 90.38 197 LEU A C 1
ATOM 1464 O O . LEU A 1 197 ? -21.074 21.932 -2.515 1.00 90.38 197 LEU A O 1
ATOM 1468 N N . CYS A 1 198 ? -21.822 19.937 -3.207 1.00 93.00 198 CYS A N 1
ATOM 1469 C CA . CYS A 1 198 ? -20.495 19.411 -3.506 1.00 93.00 198 CYS A CA 1
ATOM 1470 C C . CYS A 1 198 ? -20.026 19.754 -4.928 1.00 93.00 198 CYS A C 1
ATOM 1472 O O . CYS A 1 198 ? -20.699 19.373 -5.883 1.00 93.00 198 CYS A O 1
ATOM 1474 N N . PRO A 1 199 ? -18.875 20.439 -5.096 1.00 91.94 199 PRO A N 1
ATOM 1475 C CA . PRO A 1 199 ? -18.317 20.687 -6.420 1.00 91.94 199 PRO A CA 1
ATOM 1476 C C . PRO A 1 199 ? -17.835 19.376 -7.034 1.00 91.94 199 PRO A C 1
ATOM 1478 O O . PRO A 1 199 ? -17.331 18.512 -6.310 1.00 91.94 199 PRO A O 1
ATOM 1481 N N . ASP A 1 200 ? -17.932 19.242 -8.354 1.00 92.06 200 ASP A N 1
ATOM 1482 C CA . ASP A 1 200 ? -17.404 18.073 -9.053 1.00 92.06 200 ASP A CA 1
ATOM 1483 C C . ASP A 1 200 ? -15.919 17.869 -8.739 1.00 92.06 200 ASP A C 1
ATOM 1485 O O . ASP A 1 200 ? -15.121 18.809 -8.720 1.00 92.06 200 ASP A O 1
ATOM 1489 N N . VAL A 1 201 ? -15.541 16.614 -8.493 1.00 93.06 201 VAL A N 1
ATOM 1490 C CA . VAL A 1 201 ? -14.134 16.253 -8.320 1.00 93.06 201 VAL A CA 1
ATOM 1491 C C . VAL A 1 201 ? -13.452 16.358 -9.688 1.00 93.06 201 VAL A C 1
ATOM 1493 O O . VAL A 1 201 ? -13.921 15.707 -10.631 1.00 93.06 201 VAL A O 1
ATOM 1496 N N . PRO A 1 202 ? -12.359 17.135 -9.827 1.00 90.12 202 PRO A N 1
ATOM 1497 C CA . PRO A 1 202 ? -11.666 17.292 -11.099 1.00 90.12 202 PRO A CA 1
ATOM 1498 C C . PRO A 1 202 ? -11.303 15.935 -11.698 1.00 90.12 202 PRO A C 1
ATOM 1500 O O . PRO A 1 202 ? -10.594 15.140 -11.081 1.00 90.12 202 PRO A O 1
ATOM 1503 N N . ARG A 1 203 ? -11.799 15.651 -12.904 1.00 84.31 203 ARG A N 1
ATOM 1504 C CA . ARG A 1 203 ? -11.452 14.421 -13.616 1.00 84.31 203 ARG A CA 1
ATOM 1505 C C . ARG A 1 203 ? -10.108 14.610 -14.297 1.00 84.31 203 ARG A C 1
ATOM 1507 O O . ARG A 1 203 ? -9.960 15.514 -15.120 1.00 84.31 203 ARG A O 1
ATOM 1514 N N . THR A 1 204 ? -9.145 13.742 -14.005 1.00 73.75 204 THR A N 1
ATOM 1515 C CA . THR A 1 204 ? -8.016 13.590 -14.917 1.00 73.75 204 THR A CA 1
ATOM 1516 C C . THR A 1 204 ? -8.584 13.045 -16.221 1.00 73.75 204 THR A C 1
ATOM 1518 O O . THR A 1 204 ? -9.402 12.120 -16.216 1.00 73.75 204 THR A O 1
ATOM 1521 N N . GLN A 1 205 ? -8.249 13.683 -17.346 1.00 55.91 205 GLN A N 1
ATOM 1522 C CA . GLN A 1 205 ? -8.678 13.175 -18.644 1.00 55.91 205 GLN A CA 1
ATOM 1523 C C . GLN A 1 205 ? -8.240 11.719 -18.724 1.00 55.91 205 GLN A C 1
ATOM 1525 O O . GLN A 1 205 ? -7.070 11.406 -18.502 1.00 55.91 205 GLN A O 1
ATOM 1530 N N . ASN A 1 206 ? -9.208 10.839 -18.963 1.00 50.94 206 ASN A N 1
ATOM 1531 C CA . ASN A 1 206 ? -8.964 9.418 -19.067 1.00 50.94 206 ASN A CA 1
ATOM 1532 C C . ASN A 1 206 ? -8.121 9.215 -20.331 1.00 50.94 206 ASN A C 1
ATOM 1534 O O . ASN A 1 206 ? -8.657 9.145 -21.439 1.00 50.94 206 ASN A O 1
ATOM 1538 N N . ILE A 1 207 ? -6.793 9.234 -20.192 1.00 52.78 207 ILE A N 1
ATOM 1539 C CA . ILE A 1 207 ? -5.893 8.914 -21.292 1.00 52.78 207 ILE A CA 1
ATOM 1540 C C . ILE A 1 207 ? -6.142 7.440 -21.541 1.00 52.78 207 ILE A C 1
ATOM 1542 O O . ILE A 1 207 ? -5.725 6.595 -20.748 1.00 52.78 207 ILE A O 1
ATOM 1546 N N . THR A 1 208 ? -6.899 7.150 -22.603 1.00 55.50 208 THR A N 1
ATOM 1547 C CA . THR A 1 208 ? -7.153 5.774 -23.016 1.00 55.50 208 THR A CA 1
ATOM 1548 C C . THR A 1 208 ? -5.790 5.109 -23.125 1.00 55.50 208 THR A C 1
ATOM 1550 O O . THR A 1 208 ? -4.961 5.595 -23.903 1.00 55.50 208 THR A O 1
ATOM 1553 N N . PRO A 1 209 ? -5.515 4.072 -22.316 1.00 58.66 209 PRO A N 1
ATOM 1554 C CA . PRO A 1 209 ? -4.210 3.458 -22.327 1.00 58.66 209 PRO A CA 1
ATOM 1555 C C . PRO A 1 209 ? -3.929 2.991 -23.755 1.00 58.66 209 PRO A C 1
ATOM 1557 O O . PRO A 1 209 ? -4.806 2.407 -24.404 1.00 58.66 209 PRO A O 1
ATOM 1560 N N . PRO A 1 210 ? -2.745 3.305 -24.288 1.00 69.81 210 PRO A N 1
ATOM 1561 C CA . PRO A 1 210 ? -2.426 2.959 -25.657 1.00 69.81 210 PRO A CA 1
ATOM 1562 C C . PRO A 1 210 ? -2.512 1.446 -25.801 1.00 69.81 210 PRO A C 1
ATOM 1564 O O . PRO A 1 210 ? -2.037 0.704 -24.947 1.00 69.81 210 PRO A O 1
ATOM 1567 N N . ARG A 1 211 ? -3.120 0.966 -26.889 1.00 79.38 211 ARG A N 1
ATOM 1568 C CA . ARG A 1 211 ? -3.301 -0.481 -27.112 1.00 79.38 211 ARG A CA 1
ATOM 1569 C C . ARG A 1 211 ? -1.978 -1.251 -27.116 1.00 79.38 211 ARG A C 1
ATOM 1571 O O . ARG A 1 211 ? -1.967 -2.434 -26.788 1.00 79.38 211 ARG A O 1
ATOM 1578 N N . ASN A 1 212 ? -0.892 -0.549 -27.443 1.00 89.75 212 ASN A N 1
ATOM 1579 C CA . ASN A 1 212 ? 0.448 -1.092 -27.561 1.00 89.75 212 ASN A CA 1
ATOM 1580 C C . ASN A 1 212 ? 1.414 -0.388 -26.595 1.00 89.75 212 ASN A C 1
ATOM 1582 O O . ASN A 1 212 ? 1.372 0.838 -26.450 1.00 89.75 212 ASN A O 1
ATOM 1586 N N . ASN A 1 213 ? 2.324 -1.150 -25.996 1.00 92.25 213 ASN A N 1
ATOM 1587 C CA . ASN A 1 213 ? 3.453 -0.636 -25.218 1.00 92.25 213 ASN A CA 1
ATOM 1588 C C . ASN A 1 213 ? 4.750 -1.321 -25.636 1.00 92.25 213 ASN A C 1
ATOM 1590 O O . ASN A 1 213 ? 4.716 -2.417 -26.195 1.00 92.25 213 ASN A O 1
ATOM 1594 N N . THR A 1 214 ? 5.880 -0.721 -25.284 1.00 96.44 214 THR A N 1
ATOM 1595 C CA . THR A 1 214 ? 7.183 -1.380 -25.366 1.00 96.44 214 THR A CA 1
ATOM 1596 C C . 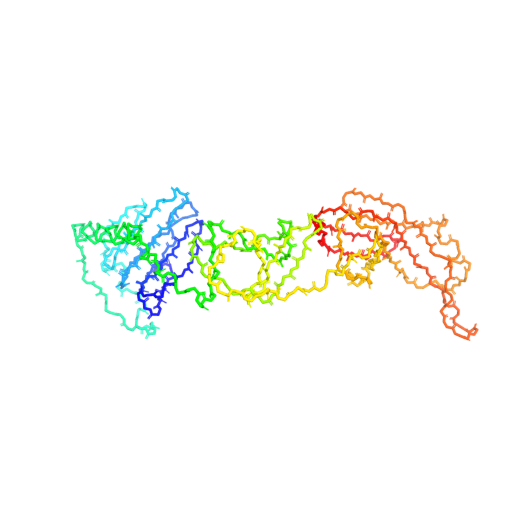THR A 1 214 ? 7.825 -1.369 -23.991 1.00 96.44 214 THR A C 1
ATOM 1598 O O . THR A 1 214 ? 7.919 -0.308 -23.385 1.00 96.44 214 THR A O 1
ATOM 1601 N N . LEU A 1 215 ? 8.267 -2.532 -23.516 1.00 96.31 215 LEU A N 1
ATOM 1602 C CA . LEU A 1 215 ? 9.045 -2.700 -22.289 1.00 96.31 215 LEU A CA 1
ATOM 1603 C C . LEU A 1 215 ? 10.500 -3.006 -22.655 1.00 96.31 215 LEU A C 1
ATOM 1605 O O . LEU A 1 215 ? 10.752 -3.997 -23.342 1.00 96.31 215 LEU A O 1
ATOM 1609 N N . SER A 1 216 ? 11.447 -2.207 -22.163 1.00 96.88 216 SER A N 1
ATOM 1610 C CA . SER A 1 216 ? 12.880 -2.527 -22.228 1.00 96.88 216 SER A CA 1
ATOM 1611 C C . SER A 1 216 ? 13.294 -3.314 -20.988 1.00 96.88 216 SER A C 1
ATOM 1613 O O . SER A 1 216 ? 13.014 -2.905 -19.861 1.00 96.88 216 SER A O 1
ATOM 1615 N N . LEU A 1 217 ? 13.963 -4.450 -21.185 1.00 96.81 217 LEU A N 1
ATOM 1616 C CA . LEU A 1 217 ? 14.490 -5.250 -20.078 1.00 96.81 217 LEU A CA 1
ATOM 1617 C C . LEU A 1 217 ? 15.779 -4.668 -19.486 1.00 96.81 217 LEU A C 1
ATOM 1619 O O . LEU A 1 217 ? 16.126 -5.016 -18.363 1.00 96.81 217 LEU A O 1
ATOM 1623 N N . GLU A 1 218 ? 16.465 -3.774 -20.200 1.00 93.88 218 GLU A N 1
ATOM 1624 C CA . GLU A 1 218 ? 17.636 -3.054 -19.691 1.00 93.88 218 GLU A CA 1
ATOM 1625 C C . GLU A 1 218 ? 17.258 -2.064 -18.593 1.00 93.88 218 GLU A C 1
ATOM 1627 O O . GLU A 1 218 ? 17.978 -1.933 -17.606 1.00 93.88 218 GLU A O 1
ATOM 1632 N N . THR A 1 219 ? 16.147 -1.348 -18.781 1.00 93.56 219 THR A N 1
ATOM 1633 C CA . THR A 1 219 ? 15.739 -0.256 -17.888 1.00 93.56 219 THR A CA 1
ATOM 1634 C C . THR A 1 219 ? 14.548 -0.604 -17.010 1.00 93.56 219 THR A C 1
ATOM 1636 O O . THR A 1 219 ? 14.285 0.113 -16.052 1.00 93.56 219 THR A O 1
ATOM 1639 N N . CYS A 1 220 ? 13.818 -1.681 -17.315 1.00 92.81 220 CYS A N 1
ATOM 1640 C CA . CYS A 1 220 ? 12.503 -1.961 -16.735 1.00 92.81 220 CYS A CA 1
ATOM 1641 C C . CYS A 1 220 ? 11.444 -0.882 -16.998 1.00 92.81 220 CYS A C 1
ATOM 1643 O O . CYS A 1 220 ? 10.411 -0.846 -16.326 1.00 92.81 220 CYS A O 1
ATOM 1645 N N . GLU A 1 221 ? 11.665 -0.019 -17.985 1.00 90.75 221 GLU A N 1
ATOM 1646 C CA . GLU A 1 221 ? 10.759 1.080 -18.291 1.00 90.75 221 GLU A CA 1
ATOM 1647 C C . GLU A 1 221 ? 9.908 0.795 -19.524 1.00 90.75 221 GLU A C 1
ATOM 1649 O O . GLU A 1 221 ? 10.233 -0.022 -20.393 1.00 90.75 221 GLU A O 1
ATOM 1654 N N . THR A 1 222 ? 8.786 1.507 -19.584 1.00 90.38 222 THR A N 1
ATOM 1655 C CA . THR A 1 222 ? 7.786 1.397 -20.642 1.00 90.38 222 THR A CA 1
ATOM 1656 C C . THR A 1 222 ? 7.697 2.697 -21.420 1.00 90.38 222 THR A C 1
ATOM 1658 O O . THR A 1 222 ? 7.739 3.779 -20.839 1.00 90.38 222 THR A O 1
ATOM 1661 N N . THR A 1 223 ? 7.566 2.613 -22.742 1.00 85.50 223 THR A N 1
ATOM 1662 C CA . THR A 1 223 ? 7.575 3.807 -23.605 1.00 85.50 223 THR A CA 1
ATOM 1663 C C . THR A 1 223 ? 6.272 4.596 -23.559 1.00 85.50 223 THR A C 1
ATOM 1665 O O . THR A 1 223 ? 6.283 5.806 -23.762 1.00 85.50 223 THR A O 1
ATOM 1668 N N . ASN A 1 224 ? 5.153 3.932 -23.267 1.00 78.19 224 ASN A N 1
ATOM 1669 C CA . ASN A 1 224 ? 3.823 4.531 -23.308 1.00 78.19 224 ASN A CA 1
ATOM 1670 C C . ASN A 1 224 ? 3.123 4.521 -21.937 1.00 78.19 224 ASN A C 1
ATOM 1672 O O . ASN A 1 224 ? 1.902 4.363 -21.846 1.00 78.19 224 ASN A O 1
ATOM 1676 N N . GLY A 1 225 ? 3.907 4.683 -20.870 1.00 76.06 225 GLY A N 1
ATOM 1677 C CA . GLY A 1 225 ? 3.426 4.653 -19.491 1.00 76.06 225 GLY A CA 1
ATOM 1678 C C . GLY A 1 225 ? 3.160 3.235 -18.970 1.00 76.06 225 GLY A C 1
ATOM 1679 O O . GLY A 1 225 ? 3.462 2.262 -19.659 1.00 76.06 225 GLY A O 1
ATOM 1680 N N . PRO A 1 226 ? 2.591 3.100 -17.757 1.00 81.00 226 PRO A N 1
ATOM 1681 C CA . PRO A 1 226 ? 2.472 1.817 -17.066 1.00 81.00 226 PRO A CA 1
ATOM 1682 C C . PRO A 1 226 ? 1.755 0.739 -17.887 1.00 81.00 226 PRO A C 1
ATOM 1684 O O . PRO A 1 226 ? 0.776 1.025 -18.582 1.00 81.00 226 PRO A O 1
ATOM 1687 N N . LEU A 1 227 ? 2.212 -0.513 -17.762 1.00 85.75 227 LEU A N 1
ATOM 1688 C CA . LEU A 1 227 ? 1.541 -1.661 -18.376 1.00 85.75 227 LEU A CA 1
ATOM 1689 C C . LEU A 1 227 ? 0.144 -1.855 -17.785 1.00 85.75 227 LEU A C 1
ATOM 1691 O O . LEU A 1 227 ? -0.089 -1.566 -16.613 1.00 85.75 227 LEU A O 1
ATOM 1695 N N . ARG A 1 228 ? -0.775 -2.393 -18.587 1.00 84.69 228 ARG A N 1
ATOM 1696 C CA . ARG A 1 228 ? -2.119 -2.788 -18.146 1.00 84.69 228 ARG A CA 1
ATOM 1697 C C . ARG A 1 228 ? -2.497 -4.147 -18.706 1.00 84.69 228 ARG A C 1
ATOM 1699 O O . ARG A 1 228 ? -2.048 -4.514 -19.791 1.00 84.69 228 ARG A O 1
ATOM 1706 N N . ALA A 1 229 ? -3.337 -4.886 -17.988 1.00 83.12 229 ALA A N 1
ATOM 1707 C CA . ALA A 1 229 ? -3.846 -6.151 -18.497 1.00 83.12 229 ALA A CA 1
ATOM 1708 C C . ALA A 1 229 ? -4.600 -5.967 -19.824 1.00 83.12 229 ALA A C 1
ATOM 1710 O O . ALA A 1 229 ? -5.276 -4.965 -20.048 1.00 83.12 229 ALA A O 1
ATOM 1711 N N . GLY A 1 230 ? -4.449 -6.935 -20.724 1.00 83.00 230 GLY A N 1
ATOM 1712 C CA . GLY A 1 230 ? -5.011 -6.901 -22.073 1.00 83.00 230 GLY A CA 1
ATOM 1713 C C . GLY A 1 230 ? -4.230 -6.038 -23.069 1.00 83.00 230 GLY A C 1
ATOM 1714 O O . GLY A 1 230 ? -4.499 -6.120 -24.266 1.00 83.00 230 GLY A O 1
ATOM 1715 N N . GLN A 1 231 ? -3.247 -5.250 -22.619 1.00 88.31 231 GLN A N 1
ATOM 1716 C CA . GLN A 1 231 ? -2.389 -4.468 -23.506 1.00 88.31 231 GLN A CA 1
ATOM 1717 C C . GLN A 1 231 ? -1.438 -5.386 -24.282 1.00 88.31 231 GLN A C 1
ATOM 1719 O O . GLN A 1 231 ? -0.885 -6.340 -23.728 1.00 88.31 231 GLN A O 1
ATOM 1724 N N . GLN A 1 232 ? -1.210 -5.082 -25.559 1.00 94.75 232 GLN A N 1
ATOM 1725 C CA . GLN A 1 232 ? -0.171 -5.744 -26.336 1.00 94.75 232 GLN A CA 1
ATOM 1726 C C . GLN A 1 232 ? 1.175 -5.080 -26.026 1.00 94.75 232 GLN A C 1
ATOM 1728 O O . GLN A 1 232 ? 1.368 -3.890 -26.260 1.00 94.75 232 GLN A O 1
ATOM 1733 N N . VAL A 1 233 ? 2.115 -5.835 -25.473 1.00 96.06 233 VAL A N 1
ATOM 1734 C CA . VAL A 1 233 ? 3.412 -5.333 -25.021 1.00 96.06 233 VAL A CA 1
ATOM 1735 C C . VAL A 1 233 ? 4.514 -5.977 -25.843 1.00 96.06 233 VAL A C 1
ATOM 1737 O O . VAL A 1 233 ? 4.685 -7.196 -25.827 1.00 96.06 233 VAL A O 1
ATOM 1740 N N . THR A 1 234 ? 5.290 -5.154 -26.538 1.00 98.12 234 THR A N 1
ATOM 1741 C CA . THR A 1 234 ? 6.561 -5.568 -27.122 1.00 98.12 234 THR A CA 1
ATOM 1742 C C . THR A 1 234 ? 7.607 -5.566 -26.018 1.00 98.12 234 THR A C 1
ATOM 1744 O O . THR A 1 234 ? 8.033 -4.510 -25.560 1.00 98.12 234 THR A O 1
ATOM 1747 N N . ILE A 1 235 ? 8.003 -6.743 -25.552 1.00 98.00 235 ILE A N 1
ATOM 1748 C CA . ILE A 1 235 ? 9.083 -6.875 -24.571 1.00 98.00 235 ILE A CA 1
ATOM 1749 C C . ILE A 1 235 ? 10.372 -7.048 -25.348 1.00 98.00 235 ILE A C 1
ATOM 1751 O O . ILE A 1 235 ? 10.439 -7.951 -26.181 1.00 98.00 235 ILE A O 1
ATOM 1755 N N . GLN A 1 236 ? 11.376 -6.221 -25.075 1.00 97.94 236 GLN A N 1
ATOM 1756 C CA . GLN A 1 236 ? 12.616 -6.227 -25.836 1.00 97.94 236 GLN A CA 1
ATOM 1757 C C . GLN A 1 236 ? 13.870 -6.122 -24.971 1.00 97.94 236 GLN A C 1
ATOM 1759 O O . GLN A 1 236 ? 13.843 -5.549 -23.884 1.00 97.94 236 GLN A O 1
ATOM 1764 N N . PHE A 1 237 ? 14.972 -6.642 -25.502 1.00 97.38 237 PHE A N 1
ATOM 1765 C CA . PHE A 1 237 ? 16.316 -6.451 -24.976 1.00 97.38 237 PHE A CA 1
ATOM 1766 C C . PHE A 1 237 ? 17.351 -6.362 -26.105 1.00 97.38 237 PHE A C 1
ATOM 1768 O O . PHE A 1 237 ? 17.113 -6.807 -27.227 1.00 97.38 237 PHE A O 1
ATOM 1775 N N . THR A 1 238 ? 18.508 -5.778 -25.826 1.00 96.50 238 THR A N 1
ATOM 1776 C CA . THR A 1 238 ? 19.575 -5.471 -26.774 1.00 96.50 238 THR A CA 1
ATOM 1777 C C . THR A 1 238 ? 20.911 -5.936 -26.186 1.00 96.50 238 THR A C 1
ATOM 1779 O O . THR A 1 238 ? 21.507 -5.233 -25.371 1.00 96.50 238 THR A O 1
ATOM 1782 N N . PRO A 1 239 ? 21.400 -7.125 -26.584 1.00 93.56 239 PRO A N 1
ATOM 1783 C CA . PRO A 1 239 ? 22.732 -7.599 -26.222 1.00 93.56 239 PRO A CA 1
ATOM 1784 C C . PRO A 1 239 ? 23.845 -6.648 -26.693 1.00 93.56 239 PRO A C 1
ATOM 1786 O O . PRO A 1 239 ? 23.602 -5.788 -27.547 1.00 93.56 239 PRO A O 1
ATOM 1789 N N . PRO A 1 240 ? 25.086 -6.836 -26.205 1.00 93.50 240 PRO A N 1
ATOM 1790 C CA . PRO A 1 240 ? 26.244 -6.104 -26.705 1.00 93.50 240 PRO A CA 1
ATOM 1791 C C . PRO A 1 240 ? 26.370 -6.159 -28.233 1.00 93.50 240 PRO A C 1
ATOM 1793 O O . PRO A 1 240 ? 25.987 -7.142 -28.871 1.00 93.50 240 PRO A O 1
ATOM 1796 N N . ALA A 1 241 ? 26.925 -5.091 -28.809 1.00 93.25 241 ALA A N 1
ATOM 1797 C CA . ALA A 1 241 ? 27.110 -4.979 -30.250 1.00 93.25 241 ALA A CA 1
ATOM 1798 C C . ALA A 1 241 ? 28.054 -6.051 -30.809 1.00 93.25 241 ALA A C 1
ATOM 1800 O O . ALA A 1 241 ? 29.039 -6.422 -30.173 1.00 93.25 241 ALA A O 1
ATOM 1801 N N . PHE A 1 242 ? 27.735 -6.493 -32.020 1.00 93.25 242 PHE A N 1
ATOM 1802 C CA . PHE A 1 242 ? 28.533 -7.387 -32.846 1.00 93.25 242 PHE A CA 1
ATOM 1803 C C . PHE A 1 242 ? 29.647 -6.618 -33.549 1.00 93.25 242 PHE A C 1
ATOM 1805 O O . PHE A 1 242 ? 29.486 -5.431 -33.853 1.00 93.25 242 PHE A O 1
ATOM 1812 N N . ASP A 1 243 ? 30.735 -7.321 -33.855 1.00 92.94 243 ASP A N 1
ATOM 1813 C CA . ASP A 1 243 ? 31.934 -6.734 -34.457 1.00 92.94 243 ASP A CA 1
ATOM 1814 C C . ASP A 1 243 ? 31.807 -6.520 -35.965 1.00 92.94 243 ASP A C 1
ATOM 1816 O O . ASP A 1 243 ? 32.587 -5.779 -36.551 1.00 92.94 243 ASP A O 1
ATOM 1820 N N . ASN A 1 244 ? 30.844 -7.177 -36.615 1.00 92.56 244 ASN A N 1
ATOM 1821 C CA . ASN A 1 244 ? 30.598 -7.017 -38.042 1.00 92.56 244 ASN A CA 1
ATOM 1822 C C . ASN A 1 244 ? 29.158 -7.384 -38.435 1.00 92.56 244 ASN A C 1
ATOM 1824 O O . ASN A 1 244 ? 28.394 -7.995 -37.679 1.00 92.56 244 ASN A O 1
ATOM 1828 N N . TRP A 1 245 ? 28.789 -7.021 -39.665 1.00 93.25 245 TRP A N 1
ATOM 1829 C CA . TRP A 1 245 ? 27.447 -7.246 -40.197 1.00 93.25 245 TRP A CA 1
ATOM 1830 C C . TRP A 1 245 ? 27.088 -8.730 -40.335 1.00 93.25 245 TRP A C 1
ATOM 1832 O O . TRP A 1 245 ? 25.937 -9.099 -40.105 1.00 93.25 245 TRP A O 1
ATOM 1842 N N . GLY A 1 246 ? 28.049 -9.582 -40.710 1.00 94.50 246 GLY A N 1
ATOM 1843 C CA . GLY A 1 246 ? 27.822 -11.015 -40.917 1.00 94.50 246 GLY A CA 1
ATOM 1844 C C . GLY A 1 246 ? 27.417 -11.714 -39.624 1.00 94.50 246 GLY A C 1
ATOM 1845 O O . GLY A 1 246 ? 26.383 -12.380 -39.579 1.00 94.50 246 GLY A O 1
ATOM 1846 N N . GLU A 1 247 ? 28.164 -11.468 -38.549 1.00 93.56 247 GLU A N 1
ATOM 1847 C CA . GLU A 1 247 ? 27.834 -11.948 -37.206 1.00 93.56 247 GLU A CA 1
ATOM 1848 C C . GLU A 1 247 ? 26.472 -11.452 -36.742 1.00 93.56 247 GLU A C 1
ATOM 1850 O O . GLU A 1 247 ? 25.644 -12.245 -36.291 1.00 93.56 247 GLU A O 1
ATOM 1855 N N . ALA A 1 248 ? 26.204 -10.152 -36.901 1.00 93.69 248 ALA A N 1
ATOM 1856 C CA . ALA A 1 248 ? 24.911 -9.596 -36.547 1.00 93.69 248 ALA A CA 1
ATOM 1857 C C . ALA A 1 248 ? 23.793 -10.272 -37.347 1.00 93.69 248 ALA A C 1
ATOM 1859 O O . ALA A 1 248 ? 22.786 -10.670 -36.768 1.00 93.69 248 ALA A O 1
ATOM 1860 N N . ARG A 1 249 ? 23.941 -10.448 -38.663 1.00 95.06 249 ARG A N 1
ATOM 1861 C CA . ARG A 1 249 ? 22.942 -11.092 -39.529 1.00 95.06 249 ARG A CA 1
ATOM 1862 C C . ARG A 1 249 ? 22.671 -12.537 -39.105 1.00 95.06 249 ARG A C 1
ATOM 1864 O O . ARG A 1 249 ? 21.502 -12.897 -38.940 1.00 95.06 249 ARG A O 1
ATOM 1871 N N . ASP A 1 250 ? 23.724 -13.322 -38.901 1.00 94.12 250 ASP A N 1
ATOM 1872 C CA . ASP A 1 250 ? 23.645 -14.771 -38.682 1.00 94.12 250 ASP A CA 1
ATOM 1873 C C . ASP A 1 250 ? 23.353 -15.142 -37.219 1.00 94.12 250 ASP A C 1
ATOM 1875 O O . ASP A 1 250 ? 22.908 -16.255 -36.934 1.00 94.12 250 ASP A O 1
ATOM 1879 N N . ALA A 1 251 ? 23.492 -14.180 -36.303 1.00 91.12 251 ALA A N 1
ATOM 1880 C CA . ALA A 1 251 ? 23.181 -14.273 -34.879 1.00 91.12 251 ALA A CA 1
ATOM 1881 C C . ALA A 1 251 ? 21.901 -15.056 -34.550 1.00 91.12 251 ALA A C 1
ATOM 1883 O O . ALA A 1 251 ? 21.911 -15.876 -33.639 1.00 91.12 251 ALA A O 1
ATOM 1884 N N . VAL A 1 252 ? 20.810 -14.800 -35.279 1.00 90.88 252 VAL A N 1
ATOM 1885 C CA . VAL A 1 252 ? 19.474 -15.369 -35.008 1.00 90.88 252 VAL A CA 1
ATOM 1886 C C . VAL A 1 252 ? 19.379 -16.840 -35.419 1.00 90.88 252 VAL A C 1
ATOM 1888 O O . VAL A 1 252 ? 18.578 -17.591 -34.860 1.00 90.88 252 VAL A O 1
ATOM 1891 N N . SER A 1 253 ? 20.194 -17.255 -36.391 1.00 92.12 253 SER A N 1
ATOM 1892 C CA . SER A 1 253 ? 20.294 -18.648 -36.831 1.00 92.12 253 SER A CA 1
ATOM 1893 C C . SER A 1 253 ? 21.089 -19.494 -35.837 1.00 92.12 253 SER A C 1
ATOM 1895 O O . SER A 1 253 ? 20.812 -20.683 -35.705 1.00 92.12 253 SER A O 1
ATOM 1897 N N . ILE A 1 254 ? 22.051 -18.881 -35.138 1.00 91.75 254 ILE A N 1
ATOM 1898 C CA . ILE A 1 254 ? 22.880 -19.533 -34.114 1.00 91.75 254 ILE A CA 1
ATOM 1899 C C . ILE A 1 254 ? 22.124 -19.598 -32.785 1.00 91.75 254 ILE A C 1
ATOM 1901 O O . ILE A 1 254 ? 21.902 -20.679 -32.246 1.00 91.75 254 ILE A O 1
ATOM 1905 N N . ASP A 1 255 ? 21.707 -18.439 -32.276 1.00 91.62 255 ASP A N 1
ATOM 1906 C CA . ASP A 1 255 ? 20.893 -18.319 -31.072 1.00 91.62 255 ASP A CA 1
ATOM 1907 C C . ASP A 1 255 ? 19.852 -17.204 -31.264 1.00 91.62 255 ASP A C 1
ATOM 1909 O O . ASP A 1 255 ? 20.193 -16.011 -31.223 1.00 91.62 255 ASP A O 1
ATOM 1913 N N . PRO A 1 256 ? 18.572 -17.569 -31.465 1.00 90.19 256 PRO A N 1
ATOM 1914 C CA . PRO A 1 256 ? 17.500 -16.601 -31.647 1.00 90.19 256 PRO A CA 1
ATOM 1915 C C . PRO A 1 256 ? 17.189 -15.805 -30.374 1.00 90.19 256 PRO A C 1
ATOM 1917 O O . PRO A 1 256 ? 16.395 -14.874 -30.450 1.00 90.19 256 PRO A O 1
ATOM 1920 N N . GLY A 1 257 ? 17.777 -16.155 -29.225 1.00 94.75 257 GLY A N 1
ATOM 1921 C CA . GLY A 1 257 ? 17.439 -15.575 -27.935 1.00 94.75 257 GLY A CA 1
ATOM 1922 C C . GLY A 1 257 ? 16.073 -16.035 -27.426 1.00 94.75 257 GLY A C 1
ATOM 1923 O O . GLY A 1 257 ? 15.247 -16.630 -28.138 1.00 94.75 257 GLY A O 1
ATOM 1924 N N . ARG A 1 258 ? 15.831 -15.781 -26.144 1.00 97.44 258 ARG A N 1
ATOM 1925 C CA . ARG A 1 258 ? 14.617 -16.185 -25.433 1.00 97.44 258 ARG A CA 1
ATOM 1926 C C . ARG A 1 258 ? 14.171 -15.075 -24.497 1.00 97.44 258 ARG A C 1
ATOM 1928 O O . ARG A 1 258 ? 14.987 -14.319 -23.984 1.00 97.44 258 ARG A O 1
ATOM 1935 N N . ILE A 1 259 ? 12.867 -14.993 -24.268 1.00 97.44 259 ILE A N 1
ATOM 1936 C CA . ILE A 1 259 ? 12.292 -14.165 -23.207 1.00 97.44 259 ILE A CA 1
ATOM 1937 C C . ILE A 1 259 ? 11.407 -15.069 -22.360 1.00 97.44 259 ILE A C 1
ATOM 1939 O O . ILE A 1 259 ? 10.509 -15.722 -22.887 1.00 97.44 259 ILE A O 1
ATOM 1943 N N . SER A 1 260 ? 11.658 -15.129 -21.059 1.00 97.38 260 SER A N 1
ATOM 1944 C CA . SER A 1 260 ? 10.845 -15.884 -20.106 1.00 97.38 260 SER A CA 1
ATOM 1945 C C . SER A 1 260 ? 10.015 -14.936 -19.253 1.00 97.38 260 SER A C 1
ATOM 1947 O O . SER A 1 260 ? 10.541 -13.949 -18.759 1.00 97.38 260 SER A O 1
ATOM 1949 N N . ILE A 1 261 ? 8.728 -15.234 -19.072 1.00 96.38 261 ILE A N 1
ATOM 1950 C CA . ILE A 1 261 ? 7.793 -14.498 -18.211 1.00 96.38 261 ILE A CA 1
ATOM 1951 C C . ILE A 1 261 ? 7.237 -15.501 -17.202 1.00 96.38 261 ILE A C 1
ATOM 1953 O O . ILE A 1 261 ? 6.441 -16.381 -17.555 1.00 96.38 261 ILE A O 1
ATOM 1957 N N . GLY A 1 262 ? 7.694 -15.413 -15.953 1.00 92.31 262 GLY A N 1
ATOM 1958 C CA . GLY A 1 262 ? 7.432 -16.452 -14.958 1.00 92.31 262 GLY A CA 1
ATOM 1959 C C . GLY A 1 262 ? 7.955 -17.812 -15.436 1.00 92.31 262 GLY A C 1
ATOM 1960 O O . GLY A 1 262 ? 9.131 -17.948 -15.757 1.00 92.31 262 GLY A O 1
ATOM 1961 N N . ALA A 1 263 ? 7.078 -18.816 -15.510 1.00 91.00 263 ALA A N 1
ATOM 1962 C CA . ALA A 1 263 ? 7.431 -20.170 -15.952 1.00 91.00 263 ALA A CA 1
ATOM 1963 C C . ALA A 1 263 ? 7.351 -20.388 -17.477 1.00 91.00 263 ALA A C 1
ATOM 1965 O O . ALA A 1 263 ? 7.682 -21.469 -17.960 1.00 91.00 263 ALA A O 1
ATOM 1966 N N . ARG A 1 264 ? 6.858 -19.408 -18.249 1.00 96.19 264 ARG A N 1
ATOM 1967 C CA . ARG A 1 264 ? 6.709 -19.542 -19.706 1.00 96.19 264 ARG A CA 1
ATOM 1968 C C . ARG A 1 264 ? 7.902 -18.933 -20.419 1.00 96.19 264 ARG A C 1
ATOM 1970 O O . ARG A 1 264 ? 8.241 -17.786 -20.155 1.00 96.19 264 ARG A O 1
ATOM 1977 N N . THR A 1 265 ? 8.458 -19.660 -21.380 1.00 97.06 265 THR A N 1
ATOM 1978 C CA . THR A 1 265 ? 9.554 -19.186 -22.231 1.00 97.06 265 THR A CA 1
ATOM 1979 C C . THR A 1 265 ? 9.076 -19.022 -23.665 1.00 97.06 265 THR A C 1
ATOM 1981 O O . THR A 1 265 ? 8.423 -19.900 -24.227 1.00 97.06 265 THR A O 1
ATOM 1984 N N . TYR A 1 266 ? 9.435 -17.895 -24.262 1.00 97.25 266 TYR A N 1
ATOM 1985 C CA . TYR A 1 266 ? 9.116 -17.521 -25.627 1.00 97.25 266 TYR A CA 1
ATOM 1986 C C . TYR A 1 266 ? 10.408 -17.419 -26.434 1.00 97.25 266 TYR A C 1
ATOM 1988 O O . TYR A 1 266 ? 11.422 -16.913 -25.949 1.00 97.25 266 TYR A O 1
ATOM 1996 N N . ARG A 1 267 ? 10.372 -17.883 -27.684 1.00 96.75 267 ARG A N 1
ATOM 1997 C CA . ARG A 1 267 ? 11.462 -17.650 -28.636 1.00 96.75 267 ARG A CA 1
ATOM 1998 C C . ARG A 1 267 ? 11.429 -16.184 -29.060 1.00 96.75 267 ARG A C 1
ATOM 2000 O O . ARG A 1 267 ? 10.384 -15.724 -29.520 1.00 96.75 267 ARG A O 1
ATOM 2007 N N . ALA A 1 268 ? 12.547 -15.478 -28.920 1.00 96.81 268 ALA A N 1
ATOM 2008 C CA . ALA A 1 268 ? 12.622 -14.090 -29.343 1.00 96.81 268 ALA A CA 1
ATOM 2009 C C . ALA A 1 268 ? 12.716 -13.984 -30.874 1.00 96.81 268 ALA A C 1
ATOM 2011 O O . ALA A 1 268 ? 13.256 -14.851 -31.567 1.00 96.81 268 ALA A O 1
ATOM 2012 N N . GLN A 1 269 ? 12.145 -12.909 -31.401 1.00 96.88 269 GLN A N 1
ATOM 2013 C CA . GLN A 1 269 ? 12.417 -12.394 -32.737 1.00 96.88 269 GLN A CA 1
ATOM 2014 C C . GLN A 1 269 ? 13.520 -11.343 -32.631 1.00 96.88 269 GLN A C 1
ATOM 2016 O O . GLN A 1 269 ? 13.796 -10.858 -31.540 1.00 96.88 269 GLN A O 1
ATOM 2021 N N . ALA A 1 270 ? 14.145 -10.967 -33.744 1.00 96.31 270 ALA A N 1
ATOM 2022 C CA . ALA A 1 270 ? 15.156 -9.916 -33.743 1.00 96.31 270 ALA A CA 1
ATOM 2023 C C . ALA A 1 270 ? 14.930 -8.931 -34.885 1.00 96.31 270 ALA A C 1
ATOM 2025 O O . ALA A 1 270 ? 14.566 -9.327 -35.995 1.00 96.31 270 ALA A O 1
ATOM 2026 N N . THR A 1 271 ? 15.198 -7.653 -34.632 1.00 97.19 271 THR A N 1
ATOM 2027 C CA . THR A 1 271 ? 15.255 -6.618 -35.674 1.00 97.19 271 THR A CA 1
ATOM 2028 C C . THR A 1 271 ? 16.381 -6.901 -36.670 1.00 97.19 271 THR A C 1
ATOM 2030 O O . THR A 1 271 ? 17.274 -7.706 -36.392 1.00 97.19 271 THR A O 1
ATOM 2033 N N . SER A 1 272 ? 16.364 -6.263 -37.844 1.00 96.12 272 SER A N 1
ATOM 2034 C CA . SER A 1 272 ? 17.525 -6.275 -38.748 1.00 96.12 272 SER A CA 1
ATOM 2035 C C . SER A 1 272 ? 18.756 -5.647 -38.072 1.00 96.12 272 SER A C 1
ATOM 2037 O O . SER A 1 272 ? 18.576 -4.792 -37.205 1.00 96.12 272 SER A O 1
ATOM 2039 N N . PRO A 1 273 ? 19.992 -6.033 -38.455 1.00 96.38 273 PRO A N 1
ATOM 2040 C CA . PRO A 1 273 ? 21.208 -5.394 -37.952 1.00 96.38 273 PRO A CA 1
ATOM 2041 C C . PRO A 1 273 ? 21.173 -3.870 -38.109 1.00 96.38 273 PRO A C 1
ATOM 2043 O O . PRO A 1 273 ? 20.919 -3.361 -39.200 1.00 96.38 273 PRO A O 1
ATOM 2046 N N . ILE A 1 274 ? 21.442 -3.157 -37.018 1.00 94.81 274 ILE A N 1
ATOM 2047 C CA . ILE A 1 274 ? 21.505 -1.695 -36.959 1.00 94.81 274 ILE A CA 1
ATOM 2048 C C . ILE A 1 274 ? 22.980 -1.308 -36.862 1.00 94.81 274 ILE A C 1
ATOM 2050 O O . ILE A 1 274 ? 23.627 -1.658 -35.878 1.00 94.81 274 ILE A O 1
ATOM 2054 N N . ARG A 1 275 ? 23.526 -0.609 -37.864 1.00 93.31 275 ARG A N 1
ATOM 2055 C CA . ARG A 1 275 ? 24.911 -0.109 -37.813 1.00 93.31 275 ARG A CA 1
ATOM 2056 C C . ARG A 1 275 ? 25.025 0.977 -36.741 1.00 93.31 275 ARG A C 1
ATOM 2058 O O . ARG A 1 275 ? 24.219 1.906 -36.706 1.00 93.31 275 ARG A O 1
ATOM 2065 N N . LEU A 1 276 ? 26.028 0.852 -35.885 1.00 88.00 276 LEU A N 1
ATOM 2066 C CA . LEU A 1 276 ? 26.470 1.867 -34.943 1.00 88.00 276 LEU A CA 1
ATOM 2067 C C . LEU A 1 276 ? 27.697 2.580 -35.515 1.00 88.00 276 LEU A C 1
ATOM 2069 O O . LEU A 1 276 ? 28.640 1.931 -35.957 1.00 88.00 276 LEU A O 1
ATOM 2073 N N . GLY A 1 277 ? 27.695 3.912 -35.465 1.00 77.38 277 GLY A N 1
ATOM 2074 C CA . GLY A 1 277 ? 28.806 4.739 -35.938 1.00 77.38 277 GLY A CA 1
ATOM 2075 C C . GLY A 1 277 ? 28.665 5.211 -37.388 1.00 77.38 277 GLY A C 1
ATOM 2076 O O . GLY A 1 277 ? 27.821 4.740 -38.149 1.00 77.38 277 GLY A O 1
ATOM 2077 N N . THR A 1 278 ? 29.483 6.201 -37.746 1.00 67.50 278 THR A N 1
ATOM 2078 C CA . THR A 1 278 ? 29.444 6.911 -39.038 1.00 67.50 278 THR A CA 1
ATOM 2079 C C . THR A 1 278 ? 30.747 6.802 -39.836 1.00 67.50 278 THR A C 1
ATOM 2081 O O . THR A 1 278 ? 30.844 7.416 -40.892 1.00 67.50 278 THR A O 1
ATOM 2084 N N . ALA A 1 279 ? 31.748 6.069 -39.338 1.00 63.16 279 ALA A N 1
ATOM 2085 C CA . ALA A 1 279 ? 33.068 5.928 -39.959 1.00 63.16 279 ALA A CA 1
ATOM 2086 C C . ALA A 1 279 ? 33.407 4.451 -40.222 1.00 63.16 279 ALA A C 1
ATOM 2088 O O . ALA A 1 279 ? 32.808 3.557 -39.619 1.00 63.16 279 ALA A O 1
ATOM 2089 N N . ASP A 1 280 ? 34.339 4.216 -41.143 1.00 68.06 280 ASP A N 1
ATOM 2090 C CA . ASP A 1 280 ? 34.649 2.894 -41.709 1.00 68.06 280 ASP A CA 1
ATOM 2091 C C . ASP A 1 280 ? 35.555 2.017 -40.822 1.00 68.06 280 ASP A C 1
ATOM 2093 O O . ASP A 1 280 ? 35.696 0.829 -41.097 1.00 68.06 280 ASP A O 1
ATOM 2097 N N . ASP A 1 281 ? 36.107 2.559 -39.729 1.00 67.56 281 ASP A N 1
ATOM 2098 C CA . ASP A 1 281 ? 37.141 1.867 -38.942 1.00 67.56 281 ASP A CA 1
ATOM 2099 C C . ASP A 1 281 ? 36.624 1.131 -37.686 1.00 67.56 281 ASP A C 1
ATOM 2101 O O . ASP A 1 281 ? 37.374 0.361 -37.099 1.00 67.56 281 ASP A O 1
ATOM 2105 N N . ASP A 1 282 ? 35.352 1.303 -37.296 1.00 71.81 282 ASP A N 1
ATOM 2106 C CA . ASP A 1 282 ? 34.733 0.621 -36.139 1.00 71.81 282 ASP A CA 1
ATOM 2107 C C . ASP A 1 282 ? 33.255 0.280 -36.421 1.00 71.81 282 ASP A C 1
ATOM 2109 O O . ASP A 1 282 ? 32.326 0.754 -35.756 1.00 71.81 282 ASP A O 1
ATOM 2113 N N . GLU A 1 283 ? 33.001 -0.523 -37.460 1.00 84.25 283 GLU A N 1
ATOM 2114 C CA . GLU A 1 283 ? 31.640 -0.948 -37.802 1.00 84.25 283 GLU A CA 1
ATOM 2115 C C . GLU A 1 283 ? 31.060 -1.928 -36.773 1.00 84.25 283 GLU A C 1
ATOM 2117 O O . GLU A 1 283 ? 31.149 -3.147 -36.900 1.00 84.25 283 GLU A O 1
ATOM 2122 N N . ARG A 1 284 ? 30.384 -1.392 -35.763 1.00 92.19 284 ARG A N 1
ATOM 2123 C CA . ARG A 1 284 ? 29.669 -2.188 -34.763 1.00 92.19 284 ARG A CA 1
ATOM 2124 C C . ARG A 1 284 ? 28.206 -2.312 -35.170 1.00 92.19 284 ARG A C 1
ATOM 2126 O O . ARG A 1 284 ? 27.625 -1.379 -35.718 1.00 92.19 284 ARG A O 1
ATOM 2133 N N . TYR A 1 285 ? 27.574 -3.443 -34.885 1.00 94.38 285 TYR A N 1
ATOM 2134 C CA . TYR A 1 285 ? 26.169 -3.667 -35.240 1.00 94.38 285 TYR A CA 1
ATOM 2135 C C . TYR A 1 285 ? 25.357 -4.075 -34.012 1.00 94.38 285 TYR A C 1
ATOM 2137 O O . TYR A 1 285 ? 25.791 -4.912 -33.232 1.00 94.38 285 TYR A O 1
ATOM 2145 N N . LEU A 1 286 ? 24.160 -3.518 -33.832 1.00 94.94 286 LEU A N 1
ATOM 2146 C CA . LEU A 1 286 ? 23.213 -3.931 -32.793 1.00 94.94 286 LEU A CA 1
ATOM 2147 C C . LEU A 1 286 ? 22.053 -4.723 -33.373 1.00 94.94 286 LEU A C 1
ATOM 2149 O O . LEU A 1 286 ? 21.656 -4.540 -34.526 1.00 94.94 286 LEU A O 1
ATOM 2153 N N . ARG A 1 287 ? 21.457 -5.558 -32.522 1.00 95.69 287 ARG A N 1
ATOM 2154 C CA . ARG A 1 287 ? 20.140 -6.149 -32.753 1.00 95.69 287 ARG A CA 1
ATOM 2155 C C . ARG A 1 287 ? 19.324 -6.090 -31.482 1.00 95.69 287 ARG A C 1
ATOM 2157 O O . ARG A 1 287 ? 19.825 -6.399 -30.405 1.00 95.69 287 ARG A O 1
ATOM 2164 N N . THR A 1 288 ? 18.056 -5.755 -31.648 1.00 96.56 288 THR A N 1
ATOM 2165 C CA . THR A 1 288 ? 17.079 -5.784 -30.569 1.00 96.56 288 THR A CA 1
ATOM 2166 C C . THR A 1 288 ? 16.260 -7.052 -30.715 1.00 96.56 288 THR A C 1
ATOM 2168 O O . THR A 1 288 ? 15.676 -7.312 -31.770 1.00 96.56 288 THR A O 1
ATOM 2171 N N . PHE A 1 289 ? 16.252 -7.851 -29.658 1.00 97.38 289 PHE A N 1
ATOM 2172 C CA . PHE A 1 289 ? 15.495 -9.083 -29.543 1.00 97.38 289 PHE A CA 1
ATOM 2173 C C . PHE A 1 289 ? 14.190 -8.792 -28.824 1.00 97.38 289 PHE A C 1
ATOM 2175 O O . PHE A 1 289 ? 14.191 -8.064 -27.837 1.00 97.38 289 PHE A O 1
ATOM 2182 N N . TYR A 1 290 ? 13.077 -9.328 -29.312 1.00 98.19 290 TYR A N 1
ATOM 2183 C CA . TYR A 1 290 ? 11.769 -9.008 -28.762 1.00 98.19 290 TYR A CA 1
ATOM 2184 C C . TYR A 1 290 ? 10.751 -10.137 -28.893 1.00 98.19 290 TYR A C 1
ATOM 2186 O O . TYR A 1 290 ? 10.886 -11.045 -29.713 1.00 98.19 290 TYR A O 1
ATOM 2194 N N . ILE A 1 291 ? 9.695 -10.043 -28.092 1.00 98.12 291 ILE A N 1
ATOM 2195 C CA . ILE A 1 291 ? 8.450 -10.793 -28.258 1.00 98.12 291 ILE A CA 1
ATOM 2196 C C . ILE A 1 291 ? 7.265 -9.843 -28.168 1.00 98.12 291 ILE A C 1
ATOM 2198 O O . ILE A 1 291 ? 7.361 -8.769 -27.578 1.00 98.12 291 ILE A O 1
ATOM 2202 N N . VAL A 1 292 ? 6.129 -10.280 -28.700 1.00 97.69 292 VAL A N 1
ATOM 2203 C CA . VAL A 1 292 ? 4.841 -9.637 -28.453 1.00 97.69 292 VAL A CA 1
ATOM 2204 C C . VAL A 1 292 ? 4.091 -10.464 -27.420 1.00 97.69 292 VAL A C 1
ATOM 2206 O O . VAL A 1 292 ? 3.843 -11.653 -27.620 1.00 97.69 292 VAL A O 1
ATOM 2209 N N . TRP A 1 293 ? 3.741 -9.835 -26.307 1.00 96.50 293 TRP A N 1
ATOM 2210 C CA . TRP A 1 293 ? 3.052 -10.455 -25.187 1.00 96.50 293 TRP A CA 1
ATOM 2211 C C . TRP A 1 293 ? 1.755 -9.711 -24.892 1.00 96.50 293 TRP A C 1
ATOM 2213 O O . TRP A 1 293 ? 1.740 -8.488 -24.819 1.00 96.50 293 TRP A O 1
ATOM 2223 N N . ASN A 1 294 ? 0.660 -10.441 -24.693 1.00 94.56 294 ASN A N 1
ATOM 2224 C CA . ASN A 1 294 ? -0.559 -9.846 -24.154 1.00 94.56 294 ASN A CA 1
ATOM 2225 C C . ASN A 1 294 ? -0.427 -9.821 -22.636 1.00 94.56 294 ASN A C 1
ATOM 2227 O O . ASN A 1 294 ? -0.414 -10.879 -22.002 1.00 94.56 294 ASN A O 1
ATOM 2231 N N . ALA A 1 295 ? -0.301 -8.621 -22.080 1.00 90.94 295 ALA A N 1
ATOM 2232 C CA . ALA A 1 295 ? -0.088 -8.432 -20.660 1.00 90.94 295 ALA A CA 1
ATOM 2233 C C . 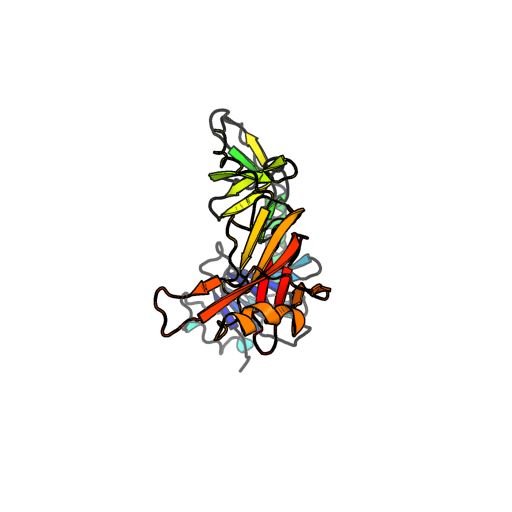ALA A 1 295 ? -1.242 -9.049 -19.866 1.00 90.94 295 ALA A C 1
ATOM 2235 O O . ALA A 1 295 ? -2.410 -8.729 -20.084 1.00 90.94 295 ALA A O 1
ATOM 2236 N N . VAL A 1 296 ? -0.912 -9.956 -18.952 1.00 89.62 296 VAL A N 1
ATOM 2237 C CA . VAL A 1 296 ? -1.874 -10.536 -18.010 1.00 89.62 296 VAL A CA 1
ATOM 2238 C C . VAL A 1 296 ? -1.636 -9.957 -16.623 1.00 89.62 296 VAL A C 1
ATOM 2240 O O . VAL A 1 296 ? -0.483 -9.661 -16.298 1.00 89.62 296 VAL A O 1
ATOM 2243 N N . PRO A 1 297 ? -2.682 -9.802 -15.799 1.00 84.00 297 PRO A N 1
ATOM 2244 C CA . PRO A 1 297 ? -2.514 -9.225 -14.478 1.00 84.00 297 PRO A CA 1
ATOM 2245 C C . PRO A 1 297 ? -1.557 -10.031 -13.595 1.00 84.00 297 PRO A C 1
ATOM 2247 O O . PRO A 1 297 ? -1.448 -11.251 -13.734 1.00 84.00 297 PRO A O 1
ATOM 2250 N N . GLY A 1 298 ? -0.894 -9.347 -12.667 1.00 83.75 298 GLY A N 1
ATOM 2251 C CA . GLY A 1 298 ? -0.025 -9.938 -11.653 1.00 83.75 298 GLY A CA 1
ATOM 2252 C C . GLY A 1 298 ? 1.405 -9.404 -11.678 1.00 83.75 298 GLY A C 1
ATOM 2253 O O . GLY A 1 298 ? 1.766 -8.543 -12.481 1.00 83.75 298 GLY A O 1
ATOM 2254 N N . THR A 1 299 ? 2.223 -9.932 -10.771 1.00 87.44 299 THR A N 1
ATOM 2255 C CA . THR A 1 299 ? 3.652 -9.621 -10.683 1.00 87.44 299 THR A CA 1
ATOM 2256 C C . THR A 1 299 ? 4.445 -10.609 -11.524 1.00 87.44 299 THR A C 1
ATOM 2258 O O . THR A 1 299 ? 4.354 -11.821 -11.326 1.00 87.44 299 THR A O 1
ATOM 2261 N N . HIS A 1 300 ? 5.248 -10.092 -12.447 1.00 92.56 300 HIS A N 1
ATOM 2262 C CA . HIS A 1 300 ? 6.008 -10.887 -13.401 1.00 92.56 300 HIS A CA 1
ATOM 2263 C C . HIS A 1 300 ? 7.496 -10.628 -13.239 1.00 92.56 300 HIS A C 1
ATOM 2265 O O . HIS A 1 300 ? 7.945 -9.485 -13.294 1.00 92.56 300 HIS A O 1
ATOM 2271 N N . ARG A 1 301 ? 8.264 -11.712 -13.110 1.00 95.50 301 ARG A N 1
ATOM 2272 C CA . ARG A 1 301 ? 9.705 -11.702 -13.360 1.00 95.50 301 ARG A CA 1
ATOM 2273 C C . ARG A 1 301 ? 9.930 -12.077 -14.819 1.00 95.50 301 ARG A C 1
ATOM 2275 O O . ARG A 1 301 ? 9.560 -13.178 -15.235 1.00 95.50 301 ARG A O 1
ATOM 2282 N N . ILE A 1 302 ? 10.505 -11.152 -15.573 1.00 96.75 302 ILE A N 1
ATOM 2283 C CA . ILE A 1 302 ? 10.779 -11.268 -16.998 1.00 96.75 302 ILE A CA 1
ATOM 2284 C C . ILE A 1 302 ? 12.286 -11.327 -17.206 1.00 96.75 302 ILE A C 1
ATOM 2286 O O . ILE A 1 302 ? 13.017 -10.501 -16.670 1.00 96.75 302 ILE A O 1
ATOM 2290 N N . VAL A 1 303 ? 12.749 -12.309 -17.968 1.00 97.19 303 VAL A N 1
ATOM 2291 C CA . VAL A 1 303 ? 14.172 -12.546 -18.218 1.00 97.19 303 VAL A CA 1
ATOM 2292 C C . VAL A 1 303 ? 14.396 -12.616 -19.717 1.00 97.19 303 VAL A C 1
ATOM 2294 O O . VAL A 1 303 ? 13.792 -13.461 -20.376 1.00 97.19 303 VAL A O 1
ATOM 2297 N N . GLY A 1 304 ? 15.231 -11.732 -20.252 1.00 95.75 304 GLY A N 1
ATOM 2298 C CA . GLY A 1 304 ? 15.801 -11.883 -21.585 1.00 95.75 304 GLY A CA 1
ATOM 2299 C C . GLY A 1 304 ? 17.048 -12.741 -21.465 1.00 95.75 304 GLY A C 1
ATOM 2300 O O . GLY A 1 304 ? 17.806 -12.564 -20.524 1.00 95.75 304 GLY A O 1
ATOM 2301 N N . ASP A 1 305 ? 17.243 -13.682 -22.374 1.00 94.88 305 ASP A N 1
ATOM 2302 C CA . ASP A 1 305 ? 18.389 -14.585 -22.352 1.00 94.88 305 ASP A CA 1
ATOM 2303 C C . ASP A 1 305 ? 18.914 -14.767 -23.773 1.00 94.88 305 ASP A C 1
ATOM 2305 O O . ASP A 1 305 ? 18.161 -15.099 -24.701 1.00 94.88 305 ASP A O 1
ATOM 2309 N N . ARG A 1 306 ? 20.208 -14.510 -23.947 1.00 92.25 306 ARG A N 1
ATOM 2310 C CA . ARG A 1 306 ? 20.940 -14.845 -25.162 1.00 92.25 306 ARG A CA 1
ATOM 2311 C C . ARG A 1 306 ? 22.419 -15.038 -24.857 1.00 92.25 306 ARG A C 1
ATOM 2313 O O . ARG A 1 306 ? 23.097 -14.094 -24.446 1.00 92.25 306 ARG A O 1
ATOM 2320 N N . LEU A 1 307 ? 22.946 -16.215 -25.191 1.00 89.81 307 LEU A N 1
ATOM 2321 C CA . LEU A 1 307 ? 24.337 -16.605 -24.943 1.00 89.81 307 LEU A CA 1
ATOM 2322 C C . LEU A 1 307 ? 24.769 -16.354 -23.483 1.00 89.81 307 LEU A C 1
ATOM 2324 O O . LEU A 1 307 ? 24.438 -17.135 -22.602 1.00 89.81 307 LEU A O 1
ATOM 2328 N N . SER A 1 308 ? 25.536 -15.290 -23.233 1.00 87.06 308 SER A N 1
ATOM 2329 C CA . SER A 1 308 ? 26.036 -14.899 -21.908 1.00 87.06 308 SER A CA 1
ATOM 2330 C C . SER A 1 308 ? 25.399 -13.610 -21.374 1.00 87.06 308 SER A C 1
ATOM 2332 O O . SER A 1 308 ? 25.900 -13.040 -20.407 1.00 87.06 308 SER A O 1
ATOM 2334 N N . TYR A 1 309 ? 24.359 -13.096 -22.034 1.00 92.44 309 TYR A N 1
ATOM 2335 C CA . TYR A 1 309 ? 23.686 -11.849 -21.680 1.00 92.44 309 TYR A CA 1
ATOM 2336 C C . TYR A 1 309 ? 22.261 -12.127 -21.191 1.00 92.44 309 TYR A C 1
ATOM 2338 O O . TYR A 1 309 ? 21.428 -12.607 -21.961 1.00 92.44 309 TYR A O 1
ATOM 2346 N N . GLU A 1 310 ? 21.991 -11.795 -19.925 1.00 95.69 310 GLU A N 1
ATOM 2347 C CA . GLU A 1 310 ? 20.727 -12.112 -19.248 1.00 95.69 310 GLU A CA 1
ATOM 2348 C C . GLU A 1 310 ? 20.148 -10.897 -18.484 1.00 95.69 310 GLU A C 1
ATOM 2350 O O . GLU A 1 310 ? 20.350 -10.767 -17.272 1.00 95.69 310 GLU A O 1
ATOM 2355 N N . PRO A 1 311 ? 19.459 -9.951 -19.153 1.00 94.75 311 PRO A N 1
ATOM 2356 C CA . PRO A 1 311 ? 18.755 -8.867 -18.473 1.00 94.75 311 PRO A CA 1
ATOM 2357 C C . PRO A 1 311 ? 17.488 -9.377 -17.776 1.00 94.75 311 PRO A C 1
ATOM 2359 O O . PRO A 1 311 ? 16.702 -10.145 -18.337 1.00 94.75 311 PRO A O 1
ATOM 2362 N N . ILE A 1 312 ? 17.259 -8.910 -16.547 1.00 95.56 312 ILE A N 1
ATOM 2363 C CA . ILE A 1 312 ? 16.137 -9.329 -15.702 1.00 95.56 312 ILE A CA 1
ATOM 2364 C C . ILE A 1 312 ? 15.336 -8.103 -15.286 1.00 95.56 312 ILE A C 1
ATOM 2366 O O . ILE A 1 312 ? 15.886 -7.146 -14.748 1.00 95.56 312 ILE A O 1
ATOM 2370 N N . CYS A 1 313 ? 14.020 -8.194 -15.436 1.00 94.56 313 CYS A N 1
ATOM 2371 C CA . CYS A 1 313 ? 13.085 -7.187 -14.981 1.00 94.56 313 CYS A CA 1
ATOM 2372 C C . CYS A 1 313 ? 11.982 -7.780 -14.104 1.00 94.56 313 CYS A C 1
ATOM 2374 O O . CYS A 1 313 ? 11.463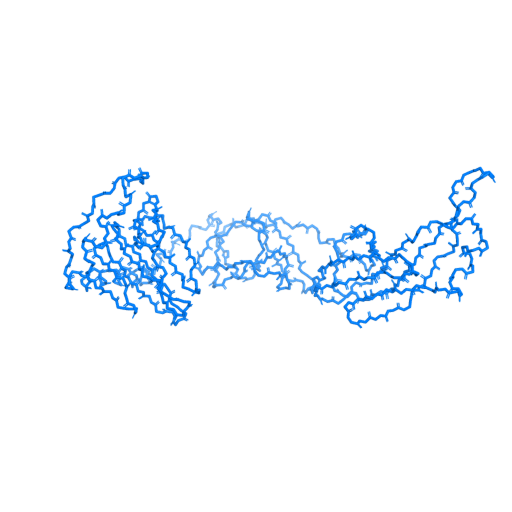 -8.855 -14.394 1.00 94.56 313 CYS A O 1
ATOM 2376 N N . THR A 1 314 ? 11.586 -7.074 -13.043 1.00 92.38 314 THR A N 1
ATOM 2377 C CA . THR A 1 314 ? 10.380 -7.409 -12.270 1.00 92.38 314 THR A CA 1
ATOM 2378 C C . THR A 1 314 ? 9.385 -6.271 -12.393 1.00 92.38 314 THR A C 1
ATOM 2380 O O . THR A 1 314 ? 9.732 -5.127 -12.117 1.00 92.38 314 THR A O 1
ATOM 2383 N N . LEU A 1 315 ? 8.156 -6.578 -12.797 1.00 90.44 315 LEU A N 1
ATOM 2384 C CA . LEU A 1 315 ? 7.106 -5.578 -12.972 1.00 90.44 315 LEU A CA 1
ATOM 2385 C C . LEU A 1 315 ? 5.752 -6.087 -12.496 1.00 90.44 315 LEU A C 1
ATOM 2387 O O . LEU A 1 315 ? 5.527 -7.292 -12.380 1.00 90.44 315 LEU A O 1
ATOM 2391 N N . VAL A 1 316 ? 4.841 -5.153 -12.253 1.00 85.88 316 VAL A N 1
ATOM 2392 C CA . VAL A 1 316 ? 3.456 -5.439 -11.881 1.00 85.88 316 VAL A CA 1
ATOM 2393 C C . VAL A 1 316 ? 2.553 -4.992 -13.019 1.00 85.88 316 VAL A C 1
ATOM 2395 O O . VAL A 1 316 ? 2.602 -3.838 -13.441 1.00 85.88 316 VAL A O 1
ATOM 2398 N N . VAL A 1 317 ? 1.727 -5.910 -13.517 1.00 84.69 317 VAL A N 1
ATOM 2399 C CA . VAL A 1 317 ? 0.643 -5.602 -14.447 1.00 84.69 317 VAL A CA 1
ATOM 2400 C C . VAL A 1 317 ? -0.661 -5.537 -13.648 1.00 84.69 317 VAL A C 1
ATOM 2402 O O . VAL A 1 317 ? -1.129 -6.573 -13.171 1.00 84.69 317 VAL A O 1
ATOM 2405 N N . PRO A 1 318 ? -1.271 -4.357 -13.481 1.00 73.81 318 PRO A N 1
ATOM 2406 C CA . PRO A 1 318 ? -2.600 -4.244 -12.890 1.00 73.81 318 PRO A CA 1
ATOM 2407 C C . PRO A 1 318 ? -3.665 -4.950 -13.747 1.00 73.81 318 PRO A C 1
ATOM 2409 O O . PRO A 1 318 ? -3.527 -5.009 -14.974 1.00 73.81 318 PRO A O 1
ATOM 2412 N N . VAL A 1 319 ? -4.741 -5.455 -13.123 1.00 58.22 319 VAL A N 1
ATOM 2413 C CA . VAL A 1 319 ? -5.928 -5.954 -13.846 1.00 58.22 319 VAL A CA 1
ATOM 2414 C C . VAL A 1 319 ? -6.653 -4.750 -14.438 1.00 58.22 319 VAL A C 1
ATOM 2416 O O . VAL A 1 319 ? -7.560 -4.255 -13.810 1.00 58.22 319 VAL A O 1
ATOM 2419 N N . GLY A 1 320 ? -6.190 -4.281 -15.601 1.00 55.69 320 GLY A N 1
ATOM 2420 C CA . GLY A 1 320 ? -6.836 -3.296 -16.474 1.00 55.69 320 GLY A CA 1
ATOM 2421 C C . GLY A 1 320 ? -7.779 -2.357 -15.762 1.00 55.69 320 GLY A C 1
ATOM 2422 O O . GLY A 1 320 ? -8.971 -2.714 -15.726 1.00 55.69 320 GLY A O 1
#